Protein AF-A0A7J7GUF8-F1 (afdb_monomer)

Sequence (252 aa):
MYVPKNLEFFSLSLLCLFLLFLLLSLKLHSLFYKPNSKNLTLPPGSTGWPLIGETLEFLATGWRGHPEKFVFDRISNYSSYVFKTNLLGPQTVVFAGAAGNKFLFSNENRLVQAWWPSSVYKVFPSSTQTSSKQEADIADKILGLLIGGHGTASSTCASVVMFLAELPHVYQRVYEEQMEIAKSEAPGELLDWDDIKKMKYSWNVACEVMRLAPPLQGAFREAVTDFMYNDFSIPRGCKDIIGDFFGVWKDN

Foldseek 3Di:
DDDPPVVVVVVVVVVVVVVVVVVVVVVVCVVPPDPPDDPFAAFAEFAQDPQAWCQVVCVVCVVVVRNCVVVVVCCVPGHVAWHWTHHRGAIAIAGEADVSVCVAVVQDVNFKHFDDDVVVCVVPDQPPPDDDPVVSVVVSVVSVCCVVPPQQVVVLVVLLVVVCVVCVVLVVVQVVQVVVLVVVDDPPDDDDPVSVVSSPSVVVSSVVSCLQPPSDQWGKMFGCAWDDDPSHIDHGGHIYIDPGSNRHSPVD

Structure (mmCIF, N/CA/C/O backbone):
data_AF-A0A7J7GUF8-F1
#
_entry.id   AF-A0A7J7GUF8-F1
#
loop_
_atom_site.group_PDB
_atom_site.id
_atom_site.type_symbol
_atom_site.label_atom_id
_atom_site.label_alt_id
_atom_site.label_comp_id
_atom_site.label_asym_id
_atom_site.label_entity_id
_atom_site.label_seq_id
_atom_site.pdbx_PDB_ins_code
_atom_site.Cartn_x
_atom_site.Cartn_y
_atom_site.Cartn_z
_atom_site.occupancy
_atom_site.B_iso_or_equiv
_atom_site.auth_seq_id
_atom_site.auth_comp_id
_atom_site.auth_asym_id
_atom_site.auth_atom_id
_atom_site.pdbx_PDB_model_num
ATOM 1 N N . MET A 1 1 ? 56.978 21.971 -1.707 1.00 50.66 1 MET A N 1
ATOM 2 C CA . MET A 1 1 ? 56.908 21.228 -2.983 1.00 50.66 1 MET A CA 1
ATOM 3 C C . MET A 1 1 ? 56.117 22.104 -3.948 1.00 50.66 1 MET A C 1
ATOM 5 O O . MET A 1 1 ? 54.915 22.230 -3.781 1.00 50.66 1 MET A O 1
ATOM 9 N N . TYR A 1 2 ? 56.802 22.863 -4.808 1.00 54.16 2 TYR A N 1
ATOM 10 C CA . TYR A 1 2 ? 56.184 23.874 -5.677 1.00 54.16 2 TYR A CA 1
ATOM 11 C C . TYR A 1 2 ? 55.863 23.204 -7.013 1.00 54.16 2 TYR A C 1
ATOM 13 O O . TYR A 1 2 ? 56.782 22.857 -7.755 1.00 54.16 2 TYR A O 1
ATOM 21 N N . VAL A 1 3 ? 54.585 22.944 -7.286 1.00 61.81 3 VAL A N 1
ATOM 22 C CA . VAL A 1 3 ? 54.169 22.437 -8.597 1.00 61.81 3 VAL A CA 1
ATOM 23 C C . VAL A 1 3 ? 54.204 23.627 -9.561 1.00 61.81 3 VAL A C 1
ATOM 25 O O . VAL A 1 3 ? 53.572 24.648 -9.286 1.00 61.81 3 VAL A O 1
ATOM 28 N N . PRO A 1 4 ? 54.989 23.579 -10.649 1.00 70.38 4 PRO A N 1
ATOM 29 C CA . PRO A 1 4 ? 55.062 24.692 -11.585 1.00 70.38 4 PRO A CA 1
ATOM 30 C C . PRO A 1 4 ? 53.683 24.915 -12.216 1.00 70.38 4 PRO A C 1
ATOM 32 O O . PRO A 1 4 ? 53.086 23.970 -12.724 1.00 70.38 4 PRO A O 1
ATOM 35 N N . LYS A 1 5 ? 53.196 26.164 -12.227 1.00 70.38 5 LYS A N 1
ATOM 36 C CA . LYS A 1 5 ? 51.858 26.539 -12.739 1.00 70.38 5 LYS A CA 1
ATOM 37 C C . LYS A 1 5 ? 51.559 25.973 -14.135 1.00 70.38 5 LYS A C 1
ATOM 39 O O . LYS A 1 5 ? 50.430 25.604 -14.428 1.00 70.38 5 LYS A O 1
ATOM 44 N N . ASN A 1 6 ? 52.582 25.832 -14.978 1.00 70.75 6 ASN A N 1
ATOM 45 C CA . ASN A 1 6 ? 52.461 25.252 -16.319 1.00 70.75 6 ASN A CA 1
ATOM 46 C C . ASN A 1 6 ? 52.014 23.777 -16.314 1.00 70.75 6 ASN A C 1
ATOM 48 O O . ASN A 1 6 ? 51.350 23.342 -17.250 1.00 70.75 6 ASN A O 1
ATOM 52 N N . LEU A 1 7 ? 52.347 23.016 -15.267 1.00 74.38 7 LEU A N 1
ATOM 53 C CA . LEU A 1 7 ? 51.957 21.612 -15.129 1.00 74.38 7 LEU A CA 1
ATOM 54 C C . LEU A 1 7 ? 50.485 21.466 -14.714 1.00 74.38 7 LEU A C 1
ATOM 56 O O . LEU A 1 7 ? 49.826 20.532 -15.161 1.00 74.38 7 LEU A O 1
ATOM 60 N N . GLU A 1 8 ? 49.953 22.409 -13.930 1.00 78.19 8 GLU A N 1
ATOM 61 C CA . GLU A 1 8 ? 48.524 22.459 -13.582 1.00 78.19 8 GLU A CA 1
ATOM 62 C C . GLU A 1 8 ? 47.655 22.834 -14.788 1.00 78.19 8 GLU A C 1
ATOM 64 O O . GLU A 1 8 ? 46.614 22.226 -15.023 1.00 78.19 8 GLU A O 1
ATOM 69 N N . PHE A 1 9 ? 48.103 23.785 -15.615 1.00 80.06 9 PHE A N 1
ATOM 70 C CA . PHE A 1 9 ? 47.416 24.097 -16.874 1.00 80.06 9 PHE A CA 1
ATOM 71 C C . PHE A 1 9 ? 47.431 22.913 -17.848 1.00 80.06 9 PHE A C 1
ATOM 73 O O . PHE A 1 9 ? 46.442 22.664 -18.540 1.00 80.06 9 PHE A O 1
ATOM 80 N N . PHE A 1 10 ? 48.533 22.160 -17.884 1.00 82.19 10 PHE A N 1
ATOM 81 C CA . PHE A 1 10 ? 48.652 20.970 -18.719 1.00 82.19 10 PHE A CA 1
ATOM 82 C C . PHE A 1 10 ? 47.734 19.834 -18.244 1.00 82.19 10 PHE A C 1
ATOM 84 O O . PHE A 1 10 ? 47.060 19.212 -19.063 1.00 82.19 10 PHE A O 1
ATOM 91 N N . SER A 1 11 ? 47.647 19.591 -16.932 1.00 82.31 11 SER A N 1
ATOM 92 C CA . SER A 1 11 ? 46.756 18.564 -16.382 1.00 82.31 11 SER A CA 1
ATOM 93 C C . SER A 1 11 ? 45.275 18.921 -16.550 1.00 82.31 11 SER A C 1
ATOM 95 O O . SER A 1 11 ? 44.483 18.044 -16.901 1.00 82.31 11 SER A O 1
ATOM 97 N N . LEU A 1 12 ? 44.898 20.199 -16.397 1.00 87.12 12 LEU A N 1
ATOM 98 C CA . LEU A 1 12 ? 43.533 20.661 -16.675 1.00 87.12 12 LEU A CA 1
ATOM 99 C C . LEU A 1 12 ? 43.149 20.477 -18.147 1.00 87.12 12 LEU A C 1
ATOM 101 O O . LEU A 1 12 ? 42.035 20.041 -18.437 1.00 87.12 12 LEU A O 1
ATOM 105 N N . SER A 1 13 ? 44.050 20.794 -19.085 1.00 88.31 13 SER A N 1
ATOM 106 C CA . SER A 1 13 ? 43.743 20.653 -20.515 1.00 88.31 13 SER A CA 1
ATOM 107 C C . SER A 1 13 ? 43.559 19.183 -20.907 1.00 88.31 13 SER A C 1
ATOM 109 O O . SER A 1 13 ? 42.621 18.855 -21.638 1.00 88.31 13 SER A O 1
ATOM 111 N N . LEU A 1 14 ? 44.379 18.287 -20.345 1.00 91.25 14 LEU A N 1
ATOM 112 C CA . LEU A 1 14 ? 44.271 16.846 -20.561 1.00 91.25 14 LEU A CA 1
ATOM 113 C C . LEU A 1 14 ? 42.942 16.293 -20.019 1.00 91.25 14 LEU A C 1
ATOM 115 O O . LEU A 1 14 ? 42.283 15.502 -20.694 1.00 91.25 14 LEU A O 1
ATOM 119 N N . LEU A 1 15 ? 42.518 16.754 -18.835 1.00 92.25 15 LEU A N 1
ATOM 120 C CA . LEU A 1 15 ? 41.226 16.400 -18.241 1.00 92.25 15 LEU A CA 1
ATOM 121 C C . LEU A 1 15 ? 40.057 16.861 -19.128 1.00 92.25 15 LEU A C 1
ATOM 123 O O . LEU A 1 15 ? 39.146 16.080 -19.400 1.00 92.25 15 LEU A O 1
ATOM 127 N N . CYS A 1 16 ? 40.094 18.100 -19.627 1.00 92.75 16 CYS A N 1
ATOM 128 C CA . CYS A 1 16 ? 39.062 18.633 -20.520 1.00 92.75 16 CYS A CA 1
ATOM 129 C C . CYS A 1 16 ? 38.960 17.837 -21.830 1.00 92.75 16 CYS A C 1
ATOM 131 O O . CYS A 1 16 ? 37.854 17.522 -22.270 1.00 92.75 16 CYS A O 1
ATOM 133 N N . LEU A 1 17 ? 40.094 17.471 -22.435 1.00 93.25 17 LEU A N 1
ATOM 134 C CA . LEU A 1 17 ? 40.123 16.648 -23.649 1.00 93.25 17 LEU A CA 1
ATOM 135 C C . LEU A 1 17 ? 39.570 15.240 -23.402 1.00 93.25 17 LEU A C 1
ATOM 137 O O . LEU A 1 17 ? 38.818 14.724 -24.228 1.00 93.25 17 LEU A O 1
ATOM 141 N N . PHE A 1 18 ? 39.880 14.641 -22.251 1.00 93.62 18 PHE A N 1
ATOM 142 C CA . PHE A 1 18 ? 39.344 13.338 -21.862 1.00 93.62 18 PHE A CA 1
ATOM 143 C C . PHE A 1 18 ? 37.820 13.374 -21.660 1.00 93.62 18 PHE A C 1
ATOM 145 O O . PHE A 1 18 ? 37.108 12.504 -22.165 1.00 93.62 18 PHE A O 1
ATOM 152 N N . LEU A 1 19 ? 37.300 14.412 -20.995 1.00 93.75 19 LEU A N 1
ATOM 153 C CA . LEU A 1 19 ? 35.857 14.608 -20.821 1.00 93.75 19 LEU A CA 1
ATOM 154 C C . LEU A 1 19 ? 35.147 14.832 -22.165 1.00 93.75 19 LEU A C 1
ATOM 156 O O . LEU A 1 19 ? 34.097 14.240 -22.407 1.00 93.75 19 LEU A O 1
ATOM 160 N N . LEU A 1 20 ? 35.732 15.621 -23.071 1.00 93.81 20 LEU A N 1
ATOM 161 C CA . LEU A 1 20 ? 35.197 15.820 -24.423 1.00 93.81 20 LEU A CA 1
ATOM 162 C C . LEU A 1 20 ? 35.171 14.516 -25.229 1.00 93.81 20 LEU A C 1
ATOM 164 O O . LEU A 1 20 ? 34.177 14.227 -25.894 1.00 93.81 20 LEU A O 1
ATOM 168 N N . PHE A 1 21 ? 36.229 13.709 -25.139 1.00 92.44 21 PHE A N 1
ATOM 169 C CA . PHE A 1 21 ? 36.289 12.401 -25.786 1.00 92.44 21 PHE A CA 1
ATOM 170 C C . PHE A 1 21 ? 35.220 11.441 -25.245 1.00 92.44 21 PHE A C 1
ATOM 172 O O . PHE A 1 21 ? 34.558 10.768 -26.034 1.00 92.44 21 PHE A O 1
ATOM 179 N N . LEU A 1 22 ? 34.990 11.415 -23.927 1.00 90.88 22 LEU A N 1
ATOM 180 C CA . LEU A 1 22 ? 33.908 10.635 -23.314 1.00 90.88 22 LEU A CA 1
ATOM 181 C C . LEU A 1 22 ? 32.521 11.096 -23.783 1.00 90.88 22 LEU A C 1
ATOM 183 O O . LEU A 1 22 ? 31.672 10.271 -24.108 1.00 90.88 22 LEU A O 1
ATOM 187 N N . LEU A 1 23 ? 32.281 12.405 -23.875 1.00 88.81 23 LEU A N 1
ATOM 188 C CA . LEU A 1 23 ? 31.004 12.938 -24.363 1.00 88.81 23 LEU A CA 1
ATOM 189 C C . LEU A 1 23 ? 30.768 12.604 -25.845 1.00 88.81 23 LEU A C 1
ATOM 191 O O . LEU A 1 23 ? 29.649 12.264 -26.238 1.00 88.81 23 LEU A O 1
ATOM 195 N N . LEU A 1 24 ? 31.819 12.670 -26.666 1.00 88.94 24 LEU A N 1
ATOM 196 C CA . LEU A 1 24 ? 31.768 12.298 -28.080 1.00 88.94 24 LEU A CA 1
ATOM 197 C C . LEU A 1 24 ? 31.547 10.796 -28.258 1.00 88.94 24 LEU A C 1
ATOM 199 O O . LEU A 1 24 ? 30.700 10.410 -29.060 1.00 88.94 24 LEU A O 1
ATOM 203 N N . SER A 1 25 ? 32.245 9.951 -27.499 1.00 84.25 25 SER A N 1
ATOM 204 C CA . SER A 1 25 ? 32.080 8.498 -27.582 1.00 84.25 25 SER A CA 1
ATOM 205 C C . SER A 1 25 ? 30.681 8.057 -27.147 1.00 84.25 25 SER A C 1
ATOM 207 O O . SER A 1 25 ? 30.088 7.215 -27.817 1.00 84.25 25 SER A O 1
ATOM 209 N N . LEU A 1 26 ? 30.095 8.691 -26.124 1.00 80.25 26 LEU A N 1
ATOM 210 C CA . LEU A 1 26 ? 28.701 8.472 -25.721 1.00 80.25 26 LEU A CA 1
ATOM 211 C C . LEU A 1 26 ? 27.706 8.890 -26.816 1.00 80.25 26 LEU A C 1
ATOM 213 O O . LEU A 1 26 ? 26.755 8.155 -27.088 1.00 80.25 26 LEU A O 1
ATOM 217 N N . LYS A 1 27 ? 27.933 10.025 -27.497 1.00 80.50 27 LYS A N 1
ATOM 218 C CA . LYS A 1 27 ? 27.102 10.444 -28.642 1.00 80.50 27 LYS A CA 1
ATOM 219 C C . LYS A 1 27 ? 27.243 9.514 -29.841 1.00 80.50 27 LYS A C 1
ATOM 221 O O . LYS A 1 27 ? 26.233 9.173 -30.448 1.00 80.50 27 LYS A O 1
ATOM 226 N N . LEU A 1 28 ? 28.461 9.093 -30.184 1.00 77.81 28 LEU A N 1
ATOM 227 C CA . LEU A 1 28 ? 28.683 8.120 -31.253 1.00 77.81 28 LEU A CA 1
ATOM 228 C C . LEU A 1 28 ? 28.005 6.792 -30.909 1.00 77.81 28 LEU A C 1
ATOM 230 O O . LEU A 1 28 ? 27.258 6.269 -31.726 1.00 77.81 28 LEU A O 1
ATOM 234 N N . HIS A 1 29 ? 28.186 6.282 -29.692 1.00 74.75 29 HIS A N 1
ATOM 235 C CA . HIS A 1 29 ? 27.530 5.052 -29.259 1.00 74.75 29 HIS A CA 1
ATOM 236 C C . HIS A 1 29 ? 26.003 5.171 -29.349 1.00 74.75 29 HIS A C 1
ATOM 238 O O . HIS A 1 29 ? 25.364 4.286 -29.897 1.00 74.75 29 HIS A O 1
ATOM 244 N N . SER A 1 30 ? 25.426 6.300 -28.928 1.00 68.31 30 SER A N 1
ATOM 245 C CA . SER A 1 30 ? 23.991 6.586 -29.066 1.00 68.31 30 SER A CA 1
ATOM 246 C C . SER A 1 30 ? 23.513 6.656 -30.528 1.00 68.31 30 SER A C 1
ATOM 248 O O . SER A 1 30 ? 22.426 6.175 -30.832 1.00 68.31 30 SER A O 1
ATOM 250 N N . LEU A 1 31 ? 24.321 7.205 -31.444 1.00 69.81 31 LEU A N 1
ATOM 251 C CA . LEU A 1 31 ? 24.001 7.296 -32.877 1.00 69.81 31 LEU A CA 1
ATOM 252 C C . LEU A 1 31 ? 24.088 5.946 -33.602 1.00 69.81 31 LEU A C 1
ATOM 254 O O . LEU A 1 31 ? 23.300 5.685 -34.512 1.00 69.81 31 LEU A O 1
ATOM 258 N N . PHE A 1 32 ? 25.043 5.099 -33.216 1.00 67.44 32 PHE A N 1
ATOM 259 C CA . PHE A 1 32 ? 25.231 3.768 -33.799 1.00 67.44 32 PHE A CA 1
ATOM 260 C C . PHE A 1 32 ? 24.371 2.695 -33.119 1.00 67.44 32 PHE A C 1
ATOM 262 O O . PHE A 1 32 ? 24.104 1.652 -33.717 1.00 67.44 32 PHE A O 1
ATOM 269 N N . TYR A 1 33 ? 23.873 2.957 -31.910 1.00 56.47 33 TYR A N 1
ATOM 270 C CA . TYR A 1 33 ? 22.907 2.107 -31.227 1.00 56.47 33 TYR A CA 1
ATOM 271 C C . TYR A 1 33 ? 21.490 2.407 -31.728 1.00 56.47 33 TYR A C 1
ATOM 273 O O . TYR A 1 33 ? 20.716 3.138 -31.114 1.00 56.47 33 TYR A O 1
ATOM 281 N N . LYS A 1 34 ? 21.135 1.820 -32.873 1.00 44.78 34 LYS A N 1
ATOM 282 C CA . LYS A 1 34 ? 19.737 1.674 -33.295 1.00 44.78 34 LYS A CA 1
ATOM 283 C C . LYS A 1 34 ? 19.206 0.350 -32.741 1.00 44.78 34 LYS A C 1
ATOM 285 O O . LYS A 1 34 ? 19.565 -0.697 -33.284 1.00 44.78 34 LYS A O 1
ATOM 290 N N . PRO A 1 35 ? 18.369 0.345 -31.688 1.00 51.34 35 PRO A N 1
ATOM 291 C CA . PRO A 1 35 ? 17.722 -0.885 -31.267 1.00 51.34 35 PRO A CA 1
ATOM 292 C C . PRO A 1 35 ? 16.792 -1.352 -32.389 1.00 51.34 35 PRO A C 1
ATOM 294 O O . PRO A 1 35 ? 15.934 -0.607 -32.865 1.00 51.34 35 PRO A O 1
ATOM 297 N N . ASN A 1 36 ? 16.979 -2.593 -32.830 1.00 45.06 36 ASN A N 1
ATOM 298 C CA . ASN A 1 36 ? 16.051 -3.258 -33.731 1.00 45.06 36 ASN A CA 1
ATOM 299 C C . ASN A 1 36 ? 14.805 -3.639 -32.920 1.00 45.06 36 ASN A C 1
ATOM 301 O O . ASN A 1 36 ? 14.732 -4.719 -32.341 1.00 45.06 36 ASN A O 1
ATOM 305 N N . SER A 1 37 ? 13.868 -2.704 -32.796 1.00 50.69 37 SER A N 1
ATOM 306 C CA . SER A 1 37 ? 12.647 -2.887 -32.024 1.00 50.69 37 SER A CA 1
ATOM 307 C C . SER A 1 37 ? 11.483 -3.046 -32.990 1.00 50.69 37 SER A C 1
ATOM 309 O O . SER A 1 37 ? 11.187 -2.142 -33.768 1.00 50.69 37 SER A O 1
ATOM 311 N N . LYS A 1 38 ? 10.763 -4.171 -32.897 1.00 54.59 38 LYS A N 1
ATOM 312 C CA . LYS A 1 38 ? 9.341 -4.197 -33.278 1.00 54.59 38 LYS A CA 1
ATOM 313 C C . LYS A 1 38 ? 8.669 -2.988 -32.601 1.00 54.59 38 LYS A C 1
ATOM 315 O O . LYS A 1 38 ? 9.108 -2.621 -31.513 1.00 54.59 38 LYS A O 1
ATOM 320 N N . ASN A 1 39 ? 7.669 -2.355 -33.222 1.00 56.94 39 ASN A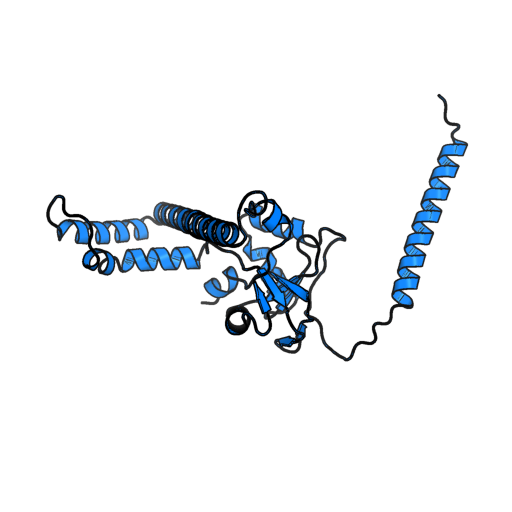 N 1
ATOM 321 C CA . ASN A 1 39 ? 6.924 -1.221 -32.644 1.00 56.94 39 ASN A CA 1
ATOM 322 C C . ASN A 1 39 ? 6.180 -1.651 -31.363 1.00 56.94 39 ASN A C 1
ATOM 324 O O . ASN A 1 39 ? 4.975 -1.871 -31.372 1.00 56.94 39 ASN A O 1
ATOM 328 N N . LEU A 1 40 ? 6.921 -1.844 -30.278 1.00 63.28 40 LEU A N 1
ATOM 329 C CA . LEU A 1 40 ? 6.449 -2.157 -28.946 1.00 63.28 40 LEU A CA 1
ATOM 330 C C . LEU A 1 40 ? 6.649 -0.891 -28.129 1.00 63.28 40 LEU A C 1
ATOM 332 O O . LEU A 1 40 ? 7.776 -0.450 -27.899 1.00 63.28 40 LEU A O 1
ATOM 336 N N . THR A 1 41 ? 5.541 -0.279 -27.737 1.00 85.00 41 THR A N 1
ATOM 337 C CA . THR A 1 41 ? 5.557 0.931 -26.924 1.00 85.00 41 THR A CA 1
ATOM 338 C C . THR A 1 41 ? 5.935 0.533 -25.501 1.00 85.00 41 THR A C 1
ATOM 340 O O . THR A 1 41 ? 5.222 -0.228 -24.855 1.00 85.00 41 THR A O 1
ATOM 343 N N . LEU A 1 42 ? 7.081 0.995 -25.005 1.00 87.62 42 LEU A N 1
ATOM 344 C CA . LEU A 1 42 ? 7.454 0.817 -23.597 1.00 87.62 42 LEU A CA 1
ATOM 345 C C . LEU A 1 42 ? 6.641 1.776 -22.712 1.00 87.62 42 LEU A C 1
ATOM 347 O O . LEU A 1 42 ? 6.243 2.837 -23.203 1.00 87.62 42 LEU A O 1
ATOM 351 N N . PRO A 1 43 ? 6.443 1.466 -21.416 1.00 90.31 43 PRO A N 1
ATOM 352 C CA . PRO A 1 43 ? 5.783 2.382 -20.496 1.00 90.31 43 PRO A CA 1
ATOM 353 C C . PRO A 1 43 ? 6.415 3.787 -20.517 1.00 90.31 43 PRO A C 1
ATOM 355 O O . PRO A 1 43 ? 7.650 3.911 -20.543 1.00 90.31 43 PRO A O 1
ATOM 358 N N . PRO A 1 44 ? 5.598 4.854 -20.502 1.00 92.00 44 PRO A N 1
ATOM 359 C CA . PRO A 1 44 ? 6.082 6.228 -20.440 1.00 92.00 44 PRO A CA 1
ATOM 360 C C . PRO A 1 44 ? 6.688 6.512 -19.060 1.00 92.00 44 PRO A C 1
ATOM 362 O O . PRO A 1 44 ? 6.355 5.845 -18.087 1.00 92.00 44 PRO A O 1
ATOM 365 N N . GLY A 1 45 ? 7.598 7.479 -18.951 1.00 90.31 45 GLY A N 1
ATOM 366 C CA . GLY A 1 45 ? 8.205 7.843 -17.666 1.00 90.31 45 GLY A CA 1
ATOM 367 C C . GLY A 1 45 ? 9.655 8.304 -17.769 1.00 90.31 45 GLY A C 1
ATOM 368 O O . GLY A 1 45 ? 10.231 8.355 -18.860 1.00 90.31 45 GLY A O 1
ATOM 369 N N . SER A 1 46 ? 10.247 8.614 -16.617 1.00 87.81 46 SER A N 1
ATOM 370 C CA . SER A 1 46 ? 11.588 9.191 -16.476 1.00 87.81 46 SER A CA 1
ATOM 371 C C . SER A 1 46 ? 12.512 8.232 -15.737 1.00 87.81 46 SER A C 1
ATOM 373 O O . SER A 1 46 ? 12.137 7.655 -14.729 1.00 87.81 46 SER A O 1
ATOM 375 N N . THR A 1 47 ? 13.751 8.074 -16.198 1.00 84.00 47 THR A N 1
ATOM 376 C CA . THR A 1 47 ? 14.767 7.290 -15.472 1.00 84.00 47 THR A CA 1
ATOM 377 C C . THR A 1 47 ? 15.546 8.118 -14.452 1.00 84.00 47 THR A C 1
ATOM 379 O O . THR A 1 47 ? 16.419 7.569 -13.789 1.00 84.00 47 THR A O 1
ATOM 382 N N . GLY A 1 48 ? 15.263 9.420 -14.330 1.00 87.69 48 GLY A N 1
ATOM 383 C CA . GLY A 1 48 ? 15.959 10.325 -13.419 1.00 87.69 48 GLY A CA 1
ATOM 384 C C . GLY A 1 48 ? 17.466 10.431 -13.678 1.00 87.69 48 GLY A C 1
ATOM 385 O O . GLY A 1 48 ? 17.937 10.318 -14.813 1.00 87.69 48 GLY A O 1
ATOM 386 N N . TRP A 1 49 ? 18.226 10.675 -12.609 1.00 84.88 49 TRP A N 1
ATOM 387 C CA . TRP A 1 49 ? 19.682 10.821 -12.658 1.00 84.88 49 TRP A CA 1
ATOM 388 C C . TRP A 1 49 ? 20.383 9.469 -12.868 1.00 84.88 49 TRP A C 1
ATOM 390 O O . TRP A 1 49 ? 19.875 8.436 -12.426 1.00 84.88 49 TRP A O 1
ATOM 400 N N . PRO A 1 50 ? 21.588 9.435 -13.468 1.00 82.88 50 PRO A N 1
ATOM 401 C CA . PRO A 1 50 ? 22.383 8.211 -13.522 1.00 82.88 50 PRO A CA 1
ATOM 402 C C . PRO A 1 50 ? 22.582 7.601 -12.122 1.00 82.88 50 PRO A C 1
ATOM 404 O O . PRO A 1 50 ? 22.809 8.327 -11.155 1.00 82.88 50 PRO A O 1
ATOM 407 N N . LEU A 1 51 ? 22.522 6.267 -12.024 1.00 78.00 51 LEU A N 1
ATOM 408 C CA . LEU A 1 51 ? 22.698 5.447 -10.809 1.00 78.00 51 LEU A CA 1
ATOM 409 C C . LEU A 1 51 ? 21.591 5.551 -9.742 1.00 78.00 51 LEU A C 1
ATOM 411 O O . LEU A 1 51 ? 21.097 4.520 -9.292 1.00 78.00 51 LEU A O 1
ATOM 415 N N . ILE A 1 52 ? 21.209 6.760 -9.327 1.00 82.94 52 ILE A N 1
ATOM 416 C CA . ILE A 1 52 ? 20.224 6.980 -8.248 1.00 82.94 52 ILE A CA 1
ATOM 417 C C . ILE A 1 52 ? 18.800 7.229 -8.755 1.00 82.94 52 ILE A C 1
ATOM 419 O O . ILE A 1 52 ? 17.857 7.187 -7.965 1.00 82.94 52 ILE A O 1
ATOM 423 N N . GLY A 1 53 ? 18.628 7.488 -10.048 1.00 88.62 53 GLY A N 1
ATOM 424 C CA . GLY A 1 53 ? 17.331 7.697 -10.672 1.00 88.62 53 GLY A CA 1
ATOM 425 C C . GLY A 1 53 ? 16.528 8.824 -10.032 1.00 88.62 53 GLY A C 1
ATOM 426 O O . GLY A 1 53 ? 17.006 9.955 -9.920 1.00 88.62 53 GLY A O 1
ATOM 427 N N . GLU A 1 54 ? 15.305 8.504 -9.621 1.00 91.00 54 GLU A N 1
ATOM 428 C CA . GLU A 1 54 ? 14.364 9.415 -8.957 1.00 91.00 54 GLU A CA 1
ATOM 429 C C . GLU A 1 54 ? 14.270 9.145 -7.441 1.00 91.00 54 GLU A C 1
ATOM 431 O O . GLU A 1 54 ? 13.410 9.688 -6.750 1.00 91.00 54 GLU A O 1
ATOM 436 N N . THR A 1 55 ? 15.182 8.330 -6.893 1.00 88.50 55 THR A N 1
ATOM 437 C CA . THR A 1 55 ? 15.151 7.880 -5.488 1.00 88.50 55 THR A CA 1
ATOM 438 C C . THR A 1 55 ? 15.115 9.034 -4.489 1.00 88.50 55 THR A C 1
ATOM 440 O O . THR A 1 55 ? 14.379 8.974 -3.510 1.00 88.50 55 THR A O 1
ATOM 443 N N . LEU A 1 56 ? 15.906 10.090 -4.707 1.00 89.75 56 LEU A N 1
ATOM 444 C CA . LEU A 1 56 ? 15.948 11.226 -3.779 1.00 89.75 56 LEU A CA 1
ATOM 445 C C . LEU A 1 56 ? 14.614 11.974 -3.733 1.00 89.75 56 LEU A C 1
ATOM 447 O O . LEU A 1 56 ? 14.214 12.426 -2.666 1.00 89.75 56 LEU A O 1
ATOM 451 N N . GLU A 1 57 ? 13.921 12.080 -4.866 1.00 90.31 57 GLU A N 1
ATOM 452 C CA . GLU A 1 57 ? 12.591 12.684 -4.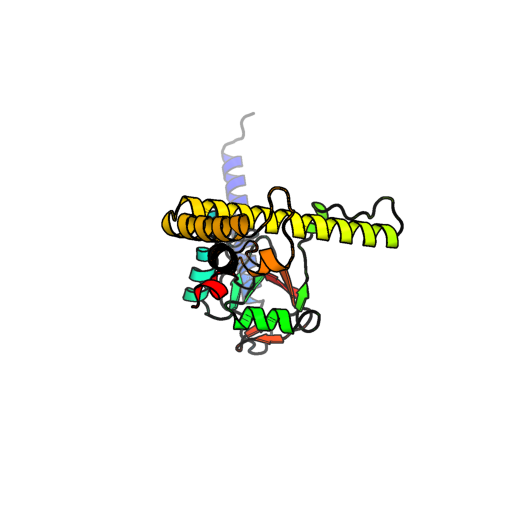924 1.00 90.31 57 GLU A CA 1
ATOM 453 C C . GLU A 1 57 ? 11.569 11.804 -4.202 1.00 90.31 57 GLU A C 1
ATOM 455 O O . GLU A 1 57 ? 10.836 12.309 -3.357 1.00 90.31 57 GLU A O 1
ATOM 460 N N . PHE A 1 58 ? 11.591 10.491 -4.459 1.00 87.56 58 PHE A N 1
ATOM 461 C CA . PHE A 1 58 ? 10.744 9.511 -3.774 1.00 87.56 58 PHE A CA 1
ATOM 462 C C . PHE A 1 58 ? 10.918 9.544 -2.246 1.00 87.56 58 PHE A C 1
ATOM 464 O O . PHE A 1 58 ? 9.945 9.556 -1.492 1.00 87.56 58 PHE A O 1
ATOM 471 N N . LEU A 1 59 ? 12.163 9.609 -1.763 1.00 86.56 59 LEU A N 1
ATOM 472 C CA . LEU A 1 59 ? 12.444 9.726 -0.330 1.00 86.56 59 LEU A CA 1
ATOM 473 C C . LEU A 1 59 ? 12.018 11.091 0.223 1.00 86.56 59 LEU A C 1
ATOM 475 O O . LEU A 1 59 ? 11.449 11.164 1.311 1.00 86.56 59 LEU A O 1
ATOM 479 N N . ALA A 1 60 ? 12.256 12.171 -0.525 1.00 89.88 60 ALA A N 1
ATOM 480 C CA . ALA A 1 60 ? 11.889 13.517 -0.105 1.00 89.88 60 ALA A CA 1
ATOM 481 C C . ALA A 1 60 ? 10.370 13.699 0.029 1.00 89.88 60 ALA A C 1
ATOM 483 O O . ALA A 1 60 ? 9.931 14.369 0.963 1.00 89.88 60 ALA A O 1
ATOM 484 N N . THR A 1 61 ? 9.558 13.115 -0.859 1.00 87.50 61 THR A N 1
ATOM 485 C CA . THR A 1 61 ? 8.091 13.148 -0.733 1.00 87.50 61 THR A CA 1
ATOM 486 C C . THR A 1 61 ? 7.626 12.391 0.508 1.00 87.50 61 THR A C 1
ATOM 488 O O . THR A 1 61 ? 6.795 12.908 1.254 1.00 87.50 61 THR A O 1
ATOM 491 N N . GLY A 1 62 ? 8.234 11.236 0.804 1.00 81.88 62 GLY A N 1
ATOM 492 C CA . GLY A 1 62 ? 7.976 10.486 2.035 1.00 81.88 62 GLY A CA 1
ATOM 493 C C . GLY A 1 62 ? 8.329 11.267 3.305 1.00 81.88 62 GLY A C 1
ATOM 494 O O . GLY A 1 62 ? 7.500 11.389 4.202 1.00 81.88 62 GLY A O 1
ATOM 495 N N . TRP A 1 63 ? 9.521 11.867 3.373 1.00 83.25 63 TRP A N 1
ATOM 496 C CA . TRP A 1 63 ? 9.953 12.664 4.533 1.00 83.25 63 TRP A CA 1
ATOM 497 C C . TRP A 1 63 ? 9.139 13.940 4.750 1.00 83.25 63 TRP A C 1
ATOM 499 O O . TRP A 1 63 ? 9.051 14.425 5.873 1.00 83.25 63 TRP A O 1
ATOM 509 N N . ARG A 1 64 ? 8.527 14.482 3.693 1.00 87.88 64 ARG A N 1
ATOM 510 C CA . ARG A 1 64 ? 7.602 15.622 3.780 1.00 87.88 64 ARG A CA 1
ATOM 511 C C . ARG A 1 64 ? 6.184 15.223 4.203 1.00 87.88 64 ARG A C 1
ATOM 513 O O . ARG A 1 64 ? 5.333 16.098 4.281 1.00 87.88 64 ARG A O 1
ATOM 520 N N . GLY A 1 65 ? 5.928 13.937 4.457 1.00 81.56 65 GLY A N 1
ATOM 521 C CA . GLY A 1 65 ? 4.609 13.433 4.843 1.00 81.56 65 GLY A CA 1
ATOM 522 C C . GLY A 1 65 ? 3.640 13.239 3.674 1.00 81.56 65 GLY A C 1
ATOM 523 O O . GLY A 1 65 ? 2.450 13.061 3.905 1.00 81.56 65 GLY A O 1
ATOM 524 N N . HIS A 1 66 ? 4.132 13.256 2.431 1.00 84.31 66 HIS A N 1
ATOM 525 C CA . HIS A 1 66 ? 3.326 13.061 1.221 1.00 84.31 66 HIS A CA 1
ATOM 526 C C . HIS A 1 66 ? 3.912 11.959 0.319 1.00 84.31 66 HIS A C 1
ATOM 528 O O . HIS A 1 66 ? 4.243 12.233 -0.840 1.00 84.31 66 HIS A O 1
ATOM 534 N N . PRO A 1 67 ? 4.124 10.727 0.828 1.00 79.62 67 PRO A N 1
ATOM 535 C CA . PRO A 1 67 ? 4.737 9.637 0.061 1.00 79.62 67 PRO A CA 1
ATOM 536 C C . PRO A 1 67 ? 4.003 9.330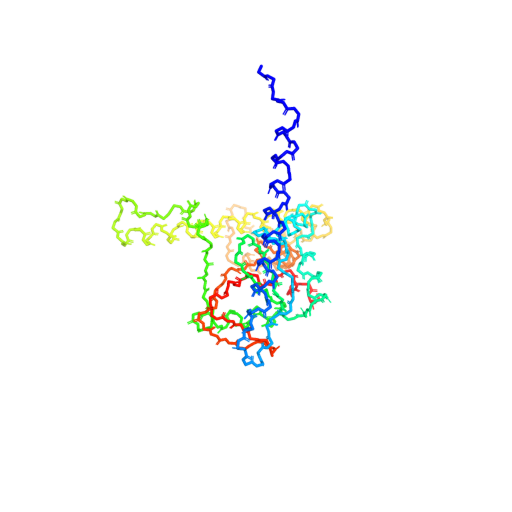 -1.254 1.00 79.62 67 PRO A C 1
ATOM 538 O O . PRO A 1 67 ? 4.644 9.002 -2.251 1.00 79.62 67 PRO A O 1
ATOM 541 N N . GLU A 1 68 ? 2.683 9.510 -1.292 1.00 82.06 68 GLU A N 1
ATOM 542 C CA . GLU A 1 68 ? 1.834 9.280 -2.460 1.00 82.06 68 GLU A CA 1
ATOM 543 C C . GLU A 1 68 ? 2.096 10.269 -3.603 1.00 82.06 68 GLU A C 1
ATOM 545 O O . GLU A 1 68 ? 1.887 9.944 -4.773 1.00 82.06 68 GLU A O 1
ATOM 550 N N . LYS A 1 69 ? 2.603 11.469 -3.285 1.00 87.88 69 LYS A N 1
ATOM 551 C CA . LYS A 1 69 ? 2.794 12.547 -4.263 1.00 87.88 69 LYS A CA 1
ATOM 552 C C . LYS A 1 69 ? 3.683 12.112 -5.426 1.00 87.88 69 LYS A C 1
ATOM 554 O O . LYS A 1 69 ? 3.391 12.433 -6.573 1.00 87.88 69 LYS A O 1
ATOM 559 N N . PHE A 1 70 ? 4.741 11.353 -5.136 1.00 88.88 70 PHE A N 1
ATOM 560 C CA . PHE A 1 70 ? 5.661 10.850 -6.156 1.00 88.88 70 PHE A CA 1
ATOM 561 C C . PHE A 1 70 ? 4.933 10.039 -7.233 1.00 88.88 70 PHE A C 1
ATOM 563 O O . PHE A 1 70 ? 5.209 10.202 -8.424 1.00 88.88 70 PHE A O 1
ATOM 570 N N . VAL A 1 71 ? 4.013 9.171 -6.808 1.00 86.69 71 VAL A N 1
ATOM 571 C CA . VAL A 1 71 ? 3.247 8.289 -7.690 1.00 86.69 71 VAL A CA 1
ATOM 572 C C . VAL A 1 71 ? 2.172 9.090 -8.421 1.00 86.69 71 VAL A C 1
ATOM 574 O O . VAL A 1 71 ? 2.085 9.003 -9.644 1.00 86.69 71 VAL A O 1
ATOM 577 N N . PHE A 1 72 ? 1.427 9.944 -7.716 1.00 87.94 72 PHE A N 1
ATOM 578 C CA . PHE A 1 72 ? 0.359 10.759 -8.305 1.00 87.94 72 PHE A CA 1
ATOM 579 C C . PHE A 1 72 ? 0.856 11.738 -9.366 1.00 87.94 72 PHE A C 1
ATOM 581 O O . PHE A 1 72 ? 0.252 11.837 -10.435 1.00 87.94 72 PHE A O 1
ATOM 588 N N . ASP A 1 73 ? 1.992 12.399 -9.133 1.00 90.69 73 ASP A N 1
ATOM 589 C CA . ASP A 1 73 ? 2.602 13.272 -10.135 1.00 90.69 73 ASP A CA 1
ATOM 590 C C . ASP A 1 73 ? 2.921 12.487 -11.422 1.00 90.69 73 ASP A C 1
ATOM 592 O O . ASP A 1 73 ? 2.750 12.993 -12.529 1.00 90.69 73 ASP A O 1
ATOM 596 N N . ARG A 1 74 ? 3.370 11.232 -11.309 1.00 91.06 74 ARG A N 1
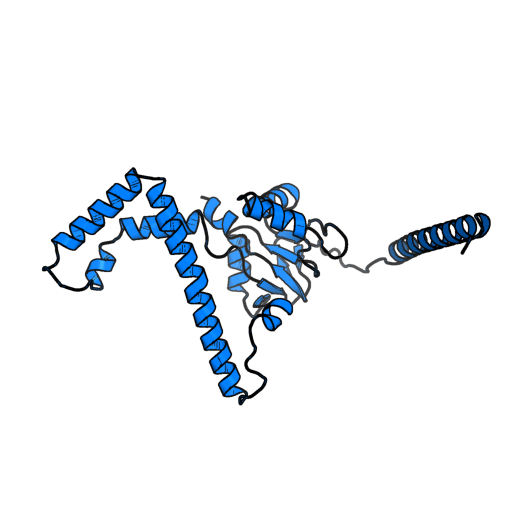ATOM 597 C CA . ARG A 1 74 ? 3.771 10.399 -12.456 1.00 91.06 74 ARG A CA 1
ATOM 598 C C . ARG A 1 74 ? 2.569 9.806 -13.181 1.00 91.06 74 ARG A C 1
ATOM 600 O O . ARG A 1 74 ? 2.556 9.799 -14.409 1.00 91.06 74 ARG A O 1
ATOM 607 N N . ILE A 1 75 ? 1.541 9.404 -12.440 1.00 88.50 75 ILE A N 1
ATOM 608 C CA . ILE A 1 75 ? 0.238 9.012 -12.988 1.00 88.50 75 ILE A CA 1
ATOM 609 C C . ILE A 1 75 ? -0.346 10.162 -13.818 1.00 88.50 75 ILE A C 1
ATOM 611 O O . ILE A 1 75 ? -0.744 9.954 -14.963 1.00 88.50 75 ILE A O 1
ATOM 615 N N . SER A 1 76 ? -0.330 11.386 -13.279 1.00 89.88 76 SER A N 1
ATOM 616 C CA . SER A 1 76 ? -0.869 12.565 -13.962 1.00 89.88 76 SER A CA 1
ATOM 617 C C . SER A 1 76 ? -0.040 13.004 -15.172 1.00 89.88 76 SER A C 1
ATOM 619 O O . SER A 1 76 ? -0.611 13.489 -16.145 1.00 89.88 76 SER A O 1
ATOM 621 N N . ASN A 1 77 ? 1.291 12.895 -15.112 1.00 90.56 77 ASN A N 1
ATOM 622 C CA . ASN A 1 77 ? 2.176 13.408 -16.165 1.00 90.56 77 ASN A CA 1
ATOM 623 C C . ASN A 1 77 ? 2.491 12.388 -17.269 1.00 90.56 77 ASN A C 1
ATOM 625 O O . ASN A 1 77 ? 2.853 12.793 -18.373 1.00 90.56 77 ASN A O 1
ATOM 629 N N . TYR A 1 78 ? 2.399 11.085 -16.985 1.00 90.56 78 TYR A N 1
ATOM 630 C CA . TYR A 1 78 ? 2.803 10.035 -17.925 1.00 90.56 78 TYR A CA 1
ATOM 631 C C . TYR A 1 78 ? 1.643 9.145 -18.364 1.00 90.56 78 TYR A C 1
ATOM 633 O O . TYR A 1 78 ? 1.395 9.021 -19.562 1.00 90.56 78 TYR A O 1
ATOM 641 N N . SER A 1 79 ? 0.971 8.474 -17.427 1.00 89.19 79 SER A N 1
ATOM 642 C CA . SER A 1 79 ? -0.104 7.524 -17.728 1.00 89.19 79 SER A CA 1
ATOM 643 C C . SER A 1 79 ? -0.834 7.113 -16.459 1.00 89.19 79 SER A C 1
ATOM 645 O O . SER A 1 79 ? -0.207 6.762 -15.459 1.00 89.19 79 SER A O 1
ATOM 647 N N . SER A 1 80 ? -2.163 7.052 -16.542 1.00 88.19 80 SER A N 1
ATOM 648 C CA . SER A 1 80 ? -3.028 6.615 -15.446 1.00 88.19 80 SER A CA 1
ATOM 649 C C . SER A 1 80 ? -2.907 5.126 -15.105 1.00 88.19 80 SER A C 1
ATOM 651 O O . SER A 1 80 ? -3.470 4.685 -14.110 1.00 88.19 80 SER A O 1
ATOM 653 N N . TYR A 1 81 ? -2.217 4.338 -15.936 1.00 88.44 81 TYR A N 1
ATOM 654 C CA . TYR A 1 81 ? -2.165 2.881 -15.807 1.00 88.44 81 TYR A CA 1
ATOM 655 C C . TYR A 1 81 ? -0.790 2.346 -15.438 1.00 88.44 81 TYR A C 1
ATOM 657 O O . TYR A 1 81 ? -0.686 1.385 -14.678 1.00 88.44 81 TYR A O 1
ATOM 665 N N . VAL A 1 82 ? 0.258 2.898 -16.049 1.00 90.00 82 VAL A N 1
ATOM 666 C CA . VAL A 1 82 ? 1.610 2.361 -15.929 1.00 90.00 82 VAL A CA 1
ATOM 667 C C . VAL A 1 82 ? 2.641 3.422 -16.270 1.00 90.00 82 VAL A C 1
ATOM 669 O O . VAL A 1 82 ? 2.507 4.111 -17.280 1.00 90.00 82 VAL A O 1
ATOM 672 N N . PHE A 1 83 ? 3.698 3.524 -15.474 1.00 91.00 83 PHE A N 1
ATOM 673 C CA . PHE A 1 83 ? 4.841 4.369 -15.803 1.00 91.00 83 PHE A CA 1
ATOM 674 C C . PHE A 1 83 ? 6.161 3.696 -15.432 1.00 91.00 83 PHE A C 1
ATOM 676 O O . PHE A 1 83 ? 6.209 2.819 -14.572 1.00 91.00 83 PHE A O 1
ATOM 683 N N . LYS A 1 84 ? 7.250 4.110 -16.082 1.00 90.88 84 LYS A N 1
ATOM 684 C CA . LYS A 1 84 ? 8.611 3.689 -15.737 1.00 90.88 84 LYS A CA 1
ATOM 685 C C . LYS A 1 84 ? 9.317 4.720 -14.856 1.00 90.88 84 LYS A C 1
ATOM 687 O O . LYS A 1 84 ? 9.164 5.925 -15.054 1.00 90.88 84 LYS A O 1
ATOM 692 N N . THR A 1 85 ? 10.133 4.235 -13.931 1.00 90.25 85 THR A N 1
ATOM 693 C CA . THR A 1 85 ? 11.023 5.027 -13.074 1.00 90.25 85 THR A CA 1
ATOM 694 C C . THR A 1 85 ? 12.337 4.277 -12.812 1.00 90.25 85 THR A C 1
ATOM 696 O O . THR A 1 85 ? 12.554 3.182 -13.331 1.00 90.25 85 THR A O 1
ATOM 699 N N . ASN A 1 86 ? 13.245 4.855 -12.031 1.00 88.00 86 ASN A N 1
ATOM 700 C CA . ASN A 1 86 ? 14.405 4.166 -11.477 1.00 88.00 86 ASN A CA 1
ATOM 701 C C . ASN A 1 86 ? 14.540 4.533 -9.993 1.00 88.00 86 ASN A C 1
ATOM 703 O O . ASN A 1 86 ? 14.837 5.681 -9.659 1.00 88.00 86 ASN A O 1
ATOM 707 N N . LEU A 1 87 ? 14.320 3.551 -9.116 1.00 81.62 87 LEU A N 1
ATOM 708 C CA . LEU A 1 87 ? 14.468 3.675 -7.667 1.00 81.62 87 LEU A CA 1
ATOM 709 C C . LEU A 1 87 ? 15.564 2.699 -7.209 1.00 81.62 87 LEU A C 1
ATOM 711 O O . LEU A 1 87 ? 15.309 1.511 -7.027 1.00 81.62 87 LEU A O 1
ATOM 715 N N . LEU A 1 88 ? 16.789 3.206 -7.034 1.00 70.38 88 LEU A N 1
ATOM 716 C CA . LEU A 1 88 ? 17.985 2.463 -6.604 1.00 70.38 88 LEU A CA 1
ATOM 717 C C . LEU A 1 88 ? 18.447 1.331 -7.543 1.00 70.38 88 LEU A C 1
ATOM 719 O O . LEU A 1 88 ? 18.767 0.225 -7.100 1.00 70.38 88 LEU A O 1
ATOM 723 N N . GLY A 1 89 ? 18.579 1.625 -8.837 1.00 74.12 89 GLY A N 1
ATOM 724 C CA . GLY A 1 89 ? 19.419 0.850 -9.751 1.00 74.12 89 GLY A CA 1
ATOM 725 C C . GLY A 1 89 ? 18.698 0.418 -11.025 1.00 74.12 89 GLY A C 1
ATOM 726 O O . GLY A 1 89 ? 18.884 1.062 -12.059 1.00 74.12 89 GLY A O 1
ATOM 727 N N . PRO A 1 90 ? 17.951 -0.700 -11.008 1.00 73.94 90 PRO A N 1
ATOM 728 C CA . PRO A 1 90 ? 17.268 -1.203 -12.192 1.00 73.94 90 PRO A CA 1
ATOM 729 C C . PRO A 1 90 ? 16.066 -0.329 -12.567 1.00 73.94 90 PRO A C 1
ATOM 731 O O . PRO A 1 90 ? 15.430 0.278 -11.709 1.00 73.94 90 PRO A O 1
ATOM 734 N N . GLN A 1 91 ? 15.743 -0.295 -13.862 1.00 78.81 91 GLN A N 1
ATOM 735 C CA . GLN A 1 91 ? 14.517 0.342 -14.334 1.00 78.81 91 GLN A CA 1
ATOM 736 C C . GLN A 1 91 ? 13.307 -0.382 -13.740 1.00 78.81 91 GLN A C 1
ATOM 738 O O . GLN A 1 91 ? 13.194 -1.606 -13.846 1.00 78.81 91 GLN A O 1
ATOM 743 N N . THR A 1 92 ? 12.414 0.410 -13.166 1.00 85.50 92 THR A N 1
ATOM 744 C CA . THR A 1 92 ? 11.216 -0.032 -12.477 1.00 85.50 92 THR A CA 1
ATOM 745 C C . THR A 1 92 ? 9.979 0.318 -13.279 1.00 85.50 92 THR A C 1
ATOM 747 O O . THR A 1 92 ? 9.881 1.439 -13.775 1.00 85.50 92 THR A O 1
ATOM 750 N N . VAL A 1 93 ? 9.020 -0.600 -13.370 1.00 89.94 93 VAL A N 1
ATOM 751 C CA . VAL A 1 93 ? 7.675 -0.295 -13.868 1.00 89.94 93 VAL A CA 1
ATOM 752 C C . VAL A 1 93 ? 6.697 -0.273 -12.694 1.00 89.94 93 VAL A C 1
ATOM 754 O O . VAL A 1 93 ? 6.694 -1.175 -11.858 1.00 89.94 93 VAL A O 1
ATOM 757 N N . VAL A 1 94 ? 5.895 0.786 -12.619 1.00 88.69 94 VAL A N 1
ATOM 758 C CA . VAL A 1 94 ? 4.869 0.994 -11.592 1.00 88.69 94 VAL A CA 1
ATOM 759 C C . VAL A 1 94 ? 3.507 0.806 -12.237 1.00 88.69 94 VAL A C 1
ATOM 761 O O . VAL A 1 94 ? 3.217 1.448 -13.248 1.00 88.69 94 VAL A O 1
ATOM 764 N N . PHE A 1 95 ? 2.675 -0.053 -11.649 1.00 89.19 95 PHE A N 1
ATOM 765 C CA 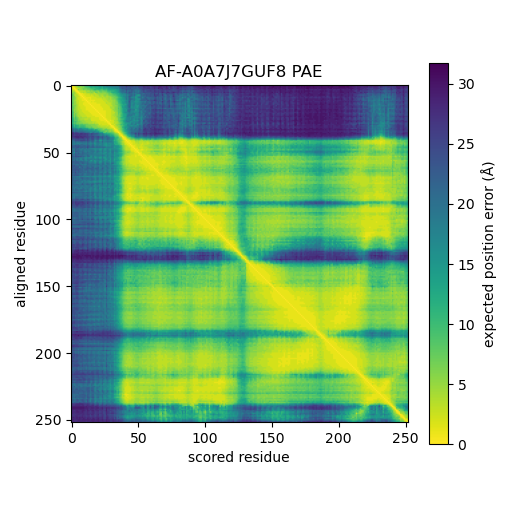. PHE A 1 95 ? 1.298 -0.279 -12.083 1.00 89.19 95 PHE A CA 1
ATOM 766 C C . PHE A 1 95 ? 0.366 0.528 -11.182 1.00 89.19 95 PHE A C 1
ATOM 768 O O . PHE A 1 95 ? 0.373 0.379 -9.961 1.00 89.19 95 PHE A O 1
ATOM 775 N N . ALA A 1 96 ? -0.430 1.396 -11.792 1.00 85.62 96 ALA A N 1
ATOM 776 C CA . ALA A 1 96 ? -1.295 2.320 -11.080 1.00 85.62 96 ALA A CA 1
ATOM 777 C C . ALA A 1 96 ? -2.738 1.804 -10.987 1.00 85.62 96 ALA A C 1
ATOM 779 O O . ALA A 1 96 ? -3.255 1.147 -11.900 1.00 85.62 96 ALA A O 1
ATOM 780 N N . GLY A 1 97 ? -3.388 2.150 -9.876 1.00 83.69 97 GLY A N 1
ATOM 781 C CA . GLY A 1 97 ? -4.811 1.925 -9.650 1.00 83.69 97 GLY A CA 1
ATOM 782 C C . GLY A 1 97 ? -5.219 0.464 -9.446 1.00 83.69 97 GLY A C 1
ATOM 783 O O . GLY A 1 97 ? -4.432 -0.487 -9.518 1.00 83.69 97 GLY A O 1
ATOM 784 N N . ALA A 1 98 ? -6.514 0.274 -9.191 1.00 84.62 98 ALA A N 1
ATOM 785 C CA . ALA A 1 98 ? -7.049 -1.018 -8.757 1.00 84.62 98 ALA A CA 1
ATOM 786 C C . ALA A 1 98 ? -6.930 -2.092 -9.845 1.00 84.62 98 ALA A C 1
ATOM 788 O O . ALA A 1 98 ? -6.675 -3.262 -9.549 1.00 84.62 98 ALA A O 1
ATOM 789 N N . ALA A 1 99 ? -7.075 -1.692 -11.111 1.00 87.81 99 ALA A N 1
ATOM 790 C CA . ALA A 1 99 ? -6.933 -2.581 -12.257 1.00 87.81 99 ALA A CA 1
ATOM 791 C C . ALA A 1 99 ? -5.499 -3.118 -12.393 1.00 87.81 99 ALA A C 1
ATOM 793 O O . ALA A 1 99 ? -5.328 -4.322 -12.592 1.00 87.81 99 ALA A O 1
ATOM 794 N N . GLY A 1 100 ? -4.488 -2.259 -12.215 1.00 87.50 100 GLY A N 1
ATOM 795 C CA . GLY A 1 100 ? -3.079 -2.652 -12.245 1.00 87.50 100 GLY A CA 1
ATOM 796 C C . GLY A 1 100 ? -2.742 -3.621 -11.118 1.00 87.50 100 GLY A C 1
ATOM 797 O O . GLY A 1 100 ? -2.204 -4.700 -11.366 1.00 87.50 100 GLY A O 1
ATOM 798 N N . ASN A 1 101 ? -3.173 -3.302 -9.896 1.00 85.12 101 ASN A N 1
ATOM 799 C CA . ASN A 1 101 ? -2.958 -4.163 -8.731 1.00 85.12 101 ASN A CA 1
ATOM 800 C C . ASN A 1 101 ? -3.619 -5.531 -8.927 1.00 85.12 101 ASN A C 1
ATOM 802 O O . ASN A 1 101 ? -2.980 -6.570 -8.757 1.00 85.12 101 ASN A O 1
ATOM 806 N N . LYS A 1 102 ? -4.888 -5.548 -9.353 1.00 88.31 102 LYS A N 1
ATOM 807 C CA . LYS A 1 102 ? -5.616 -6.789 -9.638 1.00 88.31 102 LYS A CA 1
ATOM 808 C C . LYS A 1 102 ? -4.930 -7.606 -10.729 1.00 88.31 102 LYS A C 1
ATOM 810 O O . LYS A 1 102 ? -4.851 -8.827 -10.595 1.00 88.31 102 LYS A O 1
ATOM 815 N N . PHE A 1 103 ? -4.437 -6.962 -11.786 1.00 90.19 103 PHE A N 1
ATOM 816 C CA . PHE A 1 103 ? -3.714 -7.633 -12.863 1.00 90.19 103 PHE A CA 1
ATOM 817 C C . PHE A 1 103 ? -2.446 -8.318 -12.345 1.00 90.19 103 PHE A C 1
ATOM 819 O O . PHE A 1 103 ? -2.261 -9.506 -12.613 1.00 90.19 103 PHE A O 1
ATOM 826 N N . LEU A 1 104 ? -1.621 -7.613 -11.564 1.00 88.62 104 LEU A N 1
ATOM 827 C CA . LEU A 1 104 ? -0.399 -8.174 -10.985 1.00 88.62 104 LEU A CA 1
ATOM 828 C C . LEU A 1 104 ? -0.707 -9.364 -10.066 1.00 88.62 104 LEU A C 1
ATOM 830 O O . LEU A 1 104 ? -0.159 -10.446 -10.265 1.00 88.62 104 LEU A O 1
ATOM 834 N N . PHE A 1 105 ? -1.639 -9.208 -9.120 1.00 87.69 105 PHE A N 1
ATOM 835 C CA . PHE A 1 105 ? -1.981 -10.280 -8.176 1.00 87.69 105 PHE A CA 1
ATOM 836 C C . PHE A 1 105 ? -2.623 -11.498 -8.847 1.00 87.69 105 PHE A C 1
ATOM 838 O O . PHE A 1 105 ? -2.371 -12.630 -8.443 1.00 87.69 105 PHE A O 1
ATOM 845 N N . SER A 1 106 ? -3.420 -11.293 -9.898 1.00 91.38 106 SER A N 1
ATOM 846 C CA . SER A 1 106 ? -4.065 -12.397 -10.628 1.00 91.38 106 SER A CA 1
ATOM 847 C C . SER A 1 106 ? -3.091 -13.187 -11.512 1.00 91.38 106 SER A C 1
ATOM 849 O O . SER A 1 106 ? -3.440 -14.263 -11.999 1.00 91.38 106 SER A O 1
ATOM 851 N N . ASN A 1 107 ? -1.885 -12.658 -11.745 1.00 91.12 107 ASN A N 1
ATOM 852 C CA . ASN A 1 107 ? -0.867 -13.261 -12.607 1.00 91.12 107 ASN A CA 1
ATOM 853 C C . ASN A 1 107 ? 0.426 -13.625 -11.858 1.00 91.12 107 ASN A C 1
ATOM 855 O O . ASN A 1 107 ? 1.465 -13.835 -12.495 1.00 91.12 107 ASN A O 1
ATOM 859 N N . GLU A 1 108 ? 0.355 -13.747 -10.530 1.00 89.31 108 GLU A N 1
ATOM 860 C CA . GLU A 1 108 ? 1.445 -14.256 -9.697 1.00 89.31 108 GLU A CA 1
ATOM 861 C C . GLU A 1 108 ? 1.890 -15.650 -10.177 1.00 89.31 108 GLU A C 1
ATOM 863 O O . GLU A 1 108 ? 1.067 -16.523 -10.463 1.00 89.31 108 GLU A O 1
ATOM 868 N N . ASN A 1 109 ? 3.202 -15.851 -10.286 1.00 89.94 109 ASN A N 1
ATOM 869 C CA . ASN A 1 109 ? 3.866 -17.043 -10.824 1.00 89.94 109 ASN A CA 1
ATOM 870 C C . ASN A 1 109 ? 3.535 -17.379 -12.293 1.00 89.94 109 ASN A C 1
ATOM 872 O O . ASN A 1 109 ? 3.909 -18.450 -12.773 1.00 89.94 109 ASN A O 1
ATOM 876 N N . ARG A 1 110 ? 2.845 -16.491 -13.024 1.00 93.06 110 ARG A N 1
ATOM 877 C CA . ARG A 1 110 ? 2.525 -16.663 -14.454 1.00 93.06 110 ARG A CA 1
ATOM 878 C C . ARG A 1 110 ? 3.207 -15.617 -15.324 1.00 93.06 110 ARG A C 1
ATOM 880 O O . ARG A 1 110 ? 3.939 -15.982 -16.235 1.00 93.06 110 ARG A O 1
ATOM 887 N N . LEU A 1 111 ? 2.946 -14.338 -15.045 1.00 91.38 111 LEU A N 1
ATOM 888 C CA . LEU A 1 111 ? 3.554 -13.200 -15.750 1.00 91.38 111 LEU A CA 1
ATOM 889 C C . LEU A 1 111 ? 4.550 -12.457 -14.861 1.00 91.38 111 LEU A C 1
ATOM 891 O O . LEU A 1 111 ? 5.554 -11.946 -15.354 1.00 91.38 111 LEU A O 1
ATOM 895 N N . VAL A 1 112 ? 4.294 -12.444 -13.552 1.00 90.50 112 VAL A N 1
ATOM 896 C CA . VAL A 1 112 ? 5.126 -11.791 -12.539 1.00 90.50 112 VAL A CA 1
ATOM 897 C C . VAL A 1 112 ? 5.355 -12.718 -11.349 1.00 90.50 112 VAL A C 1
ATOM 899 O O . VAL A 1 112 ? 4.533 -13.594 -11.089 1.00 90.50 112 VAL A O 1
ATOM 902 N N . GLN A 1 113 ? 6.447 -12.527 -10.614 1.00 89.56 113 GLN A N 1
ATOM 903 C CA . GLN A 1 113 ? 6.733 -13.253 -9.371 1.00 89.56 113 GLN A CA 1
ATOM 904 C C . GLN A 1 113 ? 7.204 -12.309 -8.265 1.00 89.56 113 GLN A C 1
ATOM 906 O O . GLN A 1 113 ? 7.826 -11.286 -8.555 1.00 89.56 113 GLN A O 1
ATOM 911 N N . ALA A 1 114 ? 6.949 -12.654 -7.002 1.00 84.56 114 ALA A N 1
ATOM 912 C CA . ALA A 1 114 ? 7.559 -12.005 -5.845 1.00 84.56 114 ALA A CA 1
ATOM 913 C C . ALA A 1 114 ? 9.086 -11.965 -5.980 1.00 84.56 114 ALA A C 1
ATOM 915 O O . ALA A 1 114 ? 9.746 -12.990 -6.138 1.00 84.56 114 ALA A O 1
ATOM 916 N N . TRP A 1 115 ? 9.644 -10.763 -5.896 1.00 82.00 115 TRP A N 1
ATOM 917 C CA . TRP A 1 115 ? 11.077 -10.529 -6.007 1.00 82.00 115 TRP A CA 1
ATOM 918 C C . TRP A 1 115 ? 11.518 -9.613 -4.874 1.00 82.00 115 TRP A C 1
ATOM 920 O O . TRP A 1 115 ? 10.829 -8.647 -4.582 1.00 82.00 115 TRP A O 1
ATOM 930 N N . TRP A 1 116 ? 12.663 -9.875 -4.247 1.00 75.38 116 TRP A N 1
ATOM 931 C CA . TRP A 1 116 ? 13.244 -8.966 -3.259 1.00 75.38 116 TRP A CA 1
ATOM 932 C C . TRP A 1 116 ? 14.618 -8.464 -3.725 1.00 75.38 116 TRP A C 1
ATOM 934 O O . TRP A 1 116 ? 15.407 -9.236 -4.276 1.00 75.38 116 TRP A O 1
ATOM 944 N N . PRO A 1 117 ? 14.961 -7.184 -3.491 1.00 70.06 117 PRO A N 1
ATOM 945 C CA . PRO A 1 117 ? 16.305 -6.681 -3.748 1.00 70.06 117 PRO A CA 1
ATOM 946 C C . PRO A 1 117 ? 17.389 -7.479 -3.017 1.00 70.06 117 PRO A C 1
ATOM 948 O O . PRO A 1 117 ? 17.223 -7.886 -1.873 1.00 70.06 117 PRO A O 1
ATOM 951 N N . SER A 1 118 ? 18.570 -7.635 -3.618 1.00 71.00 118 SER A N 1
ATOM 952 C CA . SER A 1 118 ? 19.690 -8.329 -2.960 1.00 71.00 118 SER A CA 1
ATOM 953 C C . SER A 1 118 ? 20.118 -7.672 -1.641 1.00 71.00 118 SER A C 1
ATOM 955 O O . SER A 1 118 ? 20.645 -8.348 -0.766 1.00 71.00 118 SER A O 1
ATOM 957 N N . SER A 1 119 ? 19.897 -6.362 -1.477 1.00 68.00 119 SER A N 1
ATOM 958 C CA . SER A 1 119 ? 20.118 -5.653 -0.210 1.00 68.00 119 SER A CA 1
ATOM 959 C C . SER A 1 119 ? 19.174 -6.128 0.896 1.00 68.00 119 SER A C 1
ATOM 961 O O . SER A 1 119 ? 19.616 -6.283 2.028 1.00 68.00 119 SER A O 1
ATOM 963 N N . VAL A 1 120 ? 17.917 -6.426 0.560 1.00 68.56 120 VAL A N 1
ATOM 964 C CA . VAL A 1 120 ? 16.930 -7.019 1.472 1.00 68.56 120 VAL A CA 1
ATOM 965 C C . VAL A 1 120 ? 17.449 -8.379 1.938 1.00 68.56 120 VAL A C 1
ATOM 967 O O . VAL A 1 120 ? 17.656 -8.561 3.131 1.00 68.56 120 VAL A O 1
ATOM 970 N N . TYR A 1 121 ? 17.826 -9.275 1.023 1.00 65.81 121 TYR A N 1
ATOM 971 C CA . TYR A 1 121 ? 18.397 -10.584 1.386 1.00 65.81 121 TYR A CA 1
ATOM 972 C C . TYR A 1 121 ? 19.698 -10.525 2.209 1.00 65.81 121 TYR A C 1
ATOM 974 O O . TYR A 1 121 ? 20.048 -11.504 2.854 1.00 65.81 121 TYR A O 1
ATOM 982 N N . LYS A 1 122 ? 20.441 -9.410 2.189 1.00 67.69 122 LYS A N 1
ATOM 983 C CA . LYS A 1 122 ? 21.637 -9.225 3.035 1.00 67.69 122 LYS A CA 1
ATOM 984 C C . LYS A 1 122 ? 21.305 -8.749 4.446 1.00 67.69 122 LYS A C 1
ATOM 986 O O . LYS A 1 122 ? 22.052 -9.045 5.371 1.00 67.69 122 LYS A O 1
ATOM 991 N N . VAL A 1 123 ? 20.235 -7.970 4.593 1.00 64.81 123 VAL A N 1
ATOM 992 C CA . VAL A 1 123 ? 19.763 -7.457 5.887 1.00 64.81 123 VAL A CA 1
ATOM 993 C C . VAL A 1 123 ? 18.939 -8.515 6.615 1.00 64.81 123 VAL A C 1
ATOM 995 O O . VAL A 1 123 ? 19.012 -8.616 7.837 1.00 64.81 123 VAL A O 1
ATOM 998 N N . PHE A 1 124 ? 18.192 -9.330 5.873 1.00 60.59 124 PHE A N 1
ATOM 999 C CA . PHE A 1 124 ? 17.479 -10.472 6.421 1.00 60.59 124 PHE A CA 1
ATOM 1000 C C . PHE A 1 124 ? 18.427 -11.670 6.471 1.00 60.59 124 PHE A C 1
ATOM 1002 O O . PHE A 1 124 ? 18.840 -12.143 5.413 1.00 60.59 124 PHE A O 1
ATOM 1009 N N . PRO A 1 125 ? 18.822 -12.152 7.663 1.00 53.16 125 PRO A N 1
ATOM 1010 C CA . PRO A 1 125 ? 19.734 -13.277 7.774 1.00 53.16 125 PRO A CA 1
ATOM 1011 C C . PRO A 1 125 ? 19.094 -14.498 7.115 1.00 53.16 125 PRO A C 1
ATOM 1013 O O . PRO A 1 125 ? 18.187 -15.105 7.672 1.00 53.16 125 PRO A O 1
ATOM 1016 N N . SER A 1 126 ? 19.569 -14.856 5.921 1.00 54.28 126 SER A N 1
ATOM 1017 C CA . SER A 1 126 ? 19.336 -16.191 5.386 1.00 54.28 126 SER A CA 1
ATOM 1018 C C . SER A 1 126 ? 20.101 -17.142 6.299 1.00 54.28 126 SER A C 1
ATOM 1020 O O . SER A 1 126 ? 21.308 -16.993 6.508 1.00 54.28 126 SER A O 1
ATOM 1022 N N . SER A 1 127 ? 19.393 -18.091 6.887 1.00 52.25 127 SER A N 1
ATOM 1023 C CA . SER A 1 127 ? 19.847 -19.074 7.887 1.00 52.25 127 SER A CA 1
ATOM 1024 C C . SER A 1 127 ? 20.914 -20.074 7.379 1.00 52.25 127 SER A C 1
ATOM 1026 O O . SER A 1 127 ? 21.203 -21.105 7.993 1.00 52.25 127 SER A O 1
ATOM 1028 N N . THR A 1 128 ? 21.568 -19.747 6.265 1.00 50.94 128 THR A N 1
ATOM 1029 C CA . THR A 1 128 ? 22.349 -20.630 5.398 1.00 50.94 128 THR A CA 1
ATOM 1030 C C . THR A 1 128 ? 23.764 -20.943 5.880 1.00 50.94 128 THR A C 1
ATOM 1032 O O . THR A 1 128 ? 24.497 -21.603 5.151 1.00 50.94 128 THR A O 1
ATOM 1035 N N . GLN A 1 129 ? 24.199 -20.482 7.058 1.00 54.72 129 GLN A N 1
ATOM 1036 C CA . GLN A 1 129 ? 25.597 -20.680 7.483 1.00 54.72 129 GLN A CA 1
ATOM 1037 C C . GLN A 1 129 ? 25.832 -21.863 8.436 1.00 54.72 129 GLN A C 1
ATOM 1039 O O . GLN A 1 129 ? 26.981 -22.265 8.591 1.00 54.72 129 GLN A O 1
ATOM 1044 N N . THR A 1 130 ? 24.795 -22.479 9.017 1.00 53.59 130 THR A N 1
ATOM 1045 C CA . THR A 1 130 ? 24.985 -23.573 10.001 1.00 53.59 130 THR A CA 1
ATOM 1046 C C . THR A 1 130 ? 23.930 -24.684 9.992 1.00 53.59 130 THR A C 1
ATOM 1048 O O . THR A 1 130 ? 24.114 -25.665 10.708 1.00 53.59 130 THR A O 1
ATOM 1051 N N . SER A 1 131 ? 22.855 -24.581 9.204 1.00 58.00 131 SER A N 1
ATOM 1052 C CA . SER A 1 131 ? 21.696 -25.483 9.295 1.00 58.00 131 SER A CA 1
ATOM 1053 C C . SER A 1 131 ? 21.454 -26.291 8.012 1.00 58.00 131 SER A C 1
ATOM 1055 O O . SER A 1 131 ? 21.882 -25.904 6.921 1.00 58.00 131 SER A O 1
ATOM 1057 N N . SER A 1 132 ? 20.798 -27.450 8.132 1.00 72.44 132 SER A N 1
ATOM 1058 C CA . SER A 1 132 ? 20.359 -28.231 6.966 1.00 72.44 132 SER A CA 1
ATOM 1059 C C . SER A 1 132 ? 19.382 -27.409 6.108 1.00 72.44 132 SER A C 1
ATOM 1061 O O . SER A 1 132 ? 18.669 -26.554 6.627 1.00 72.44 132 SER A O 1
ATOM 1063 N N . LYS A 1 133 ? 19.294 -27.672 4.793 1.00 74.44 133 LYS A N 1
ATOM 1064 C CA . LYS A 1 133 ? 18.399 -26.927 3.874 1.00 74.44 133 LYS A CA 1
ATOM 1065 C C . LYS A 1 133 ? 16.959 -26.805 4.407 1.00 74.44 133 LYS A C 1
ATOM 1067 O O . LYS A 1 133 ? 16.321 -25.778 4.229 1.00 74.44 133 LYS A O 1
ATOM 1072 N N . GLN A 1 134 ? 16.471 -27.839 5.090 1.00 80.38 134 GLN A N 1
ATOM 1073 C CA . GLN A 1 134 ? 15.133 -27.866 5.675 1.00 80.38 134 GLN A CA 1
ATOM 1074 C C . GLN A 1 134 ? 14.993 -26.965 6.913 1.00 80.38 134 GLN A C 1
ATOM 1076 O O . GLN A 1 134 ? 13.974 -26.297 7.066 1.00 80.38 134 GLN A O 1
ATOM 1081 N N . GLU A 1 135 ? 15.991 -26.935 7.795 1.00 80.75 135 GLU A N 1
ATOM 1082 C CA . GLU A 1 135 ? 16.004 -26.031 8.952 1.00 80.75 135 GLU A CA 1
ATOM 1083 C C . GLU A 1 135 ? 16.108 -24.572 8.512 1.00 80.75 135 GLU A C 1
ATOM 1085 O O . GLU A 1 135 ? 15.426 -23.718 9.078 1.00 80.75 135 GLU A O 1
ATOM 1090 N N . ALA A 1 136 ? 16.892 -24.309 7.463 1.00 78.12 136 ALA A N 1
ATOM 1091 C CA . ALA A 1 136 ? 16.996 -22.982 6.884 1.00 78.12 136 ALA A CA 1
ATOM 1092 C C . ALA A 1 136 ? 15.641 -22.498 6.334 1.00 78.12 136 ALA A C 1
ATOM 1094 O O . ALA A 1 136 ? 15.157 -21.423 6.688 1.00 78.12 136 ALA A O 1
ATOM 1095 N N . ASP A 1 137 ? 14.954 -23.352 5.568 1.00 79.88 137 ASP A N 1
ATOM 1096 C CA . ASP A 1 137 ? 13.614 -23.059 5.049 1.00 79.88 137 ASP A CA 1
ATOM 1097 C C . ASP A 1 137 ? 12.584 -22.807 6.172 1.00 79.88 137 ASP A C 1
ATOM 1099 O O . ASP A 1 137 ? 11.666 -21.998 6.013 1.00 79.88 137 ASP A O 1
ATOM 1103 N N . ILE A 1 138 ? 12.693 -23.505 7.309 1.00 83.38 138 ILE A N 1
ATOM 1104 C CA . ILE A 1 138 ? 11.818 -23.292 8.475 1.00 83.38 138 ILE A CA 1
ATOM 1105 C C . ILE A 1 138 ? 12.129 -21.949 9.141 1.00 83.38 138 ILE A C 1
ATOM 1107 O O . ILE A 1 138 ? 11.205 -21.182 9.425 1.00 83.38 138 ILE A O 1
ATOM 1111 N N . ALA A 1 139 ? 13.408 -21.650 9.372 1.00 81.19 139 ALA A N 1
ATOM 1112 C CA . ALA A 1 139 ? 13.843 -20.401 9.987 1.00 81.19 139 ALA A CA 1
ATOM 1113 C C . ALA A 1 139 ? 13.416 -19.186 9.151 1.00 81.19 139 ALA A C 1
ATOM 1115 O O . ALA A 1 139 ? 12.859 -18.233 9.698 1.00 81.19 139 ALA A O 1
ATOM 1116 N N . ASP A 1 140 ? 13.578 -19.255 7.830 1.00 77.75 140 ASP A N 1
ATOM 1117 C CA . ASP A 1 140 ? 13.196 -18.182 6.913 1.00 77.75 140 ASP A CA 1
ATOM 1118 C C . ASP A 1 140 ? 11.672 -17.940 6.926 1.00 77.75 140 ASP A 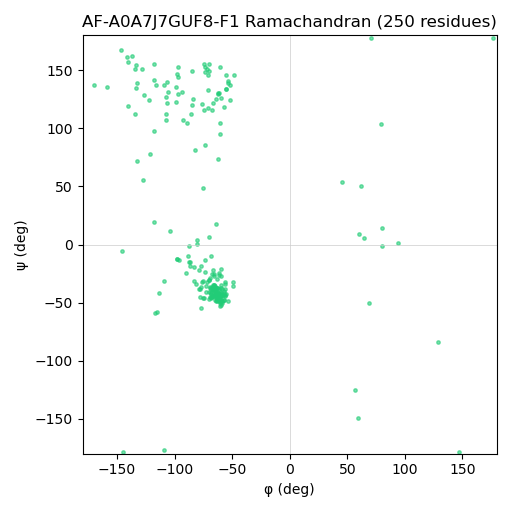C 1
ATOM 1120 O O . ASP A 1 140 ? 11.221 -16.791 6.917 1.00 77.75 140 ASP A O 1
ATOM 1124 N N . LYS A 1 141 ? 10.854 -19.000 7.039 1.00 82.38 141 LYS A N 1
ATOM 1125 C CA . LYS A 1 141 ? 9.390 -18.877 7.196 1.00 82.38 141 LYS A CA 1
ATOM 1126 C C . LYS A 1 141 ? 8.998 -18.221 8.518 1.00 82.38 141 LYS A C 1
ATOM 1128 O O . LYS A 1 141 ? 8.129 -17.350 8.525 1.00 82.38 141 LYS A O 1
ATOM 1133 N N . ILE A 1 142 ? 9.622 -18.623 9.628 1.00 86.38 142 ILE A N 1
ATOM 1134 C CA . ILE A 1 142 ? 9.362 -18.036 10.953 1.00 86.38 142 ILE A CA 1
ATOM 1135 C C . ILE A 1 142 ? 9.754 -16.556 10.958 1.00 86.38 142 ILE A C 1
ATOM 1137 O O . ILE A 1 142 ? 8.982 -15.715 11.419 1.00 86.38 142 ILE A O 1
ATOM 1141 N N . LEU A 1 143 ? 10.921 -16.225 10.401 1.00 81.69 143 LEU A N 1
ATOM 1142 C CA . LEU A 1 143 ? 11.390 -14.849 10.282 1.00 81.69 143 LEU A CA 1
ATOM 1143 C C . LEU A 1 143 ? 10.431 -14.008 9.426 1.00 81.69 143 LEU A C 1
ATOM 1145 O O . LEU A 1 143 ? 10.053 -12.909 9.830 1.00 81.69 143 LEU A O 1
ATOM 1149 N N . GLY A 1 144 ? 9.982 -14.545 8.288 1.00 80.44 144 GLY A N 1
ATOM 1150 C CA . GLY A 1 144 ? 8.987 -13.900 7.432 1.00 80.44 144 GLY A CA 1
ATOM 1151 C C . GLY A 1 144 ? 7.667 -13.612 8.157 1.00 80.44 144 GLY A C 1
ATOM 1152 O O . GLY A 1 144 ? 7.144 -12.503 8.048 1.00 80.44 144 GLY A O 1
ATOM 1153 N N . LEU A 1 145 ? 7.160 -14.567 8.946 1.00 85.56 145 LEU A N 1
ATOM 1154 C CA . LEU A 1 145 ? 5.959 -14.382 9.772 1.00 85.56 145 LEU A CA 1
ATOM 1155 C C . LEU A 1 145 ? 6.155 -13.302 10.842 1.00 85.56 145 LEU A C 1
ATOM 1157 O O . LEU A 1 145 ? 5.274 -12.464 11.026 1.00 85.56 145 LEU A O 1
ATOM 1161 N N . LEU A 1 146 ? 7.307 -13.290 11.518 1.00 85.00 146 LEU A N 1
ATOM 1162 C CA . LEU A 1 146 ? 7.615 -12.301 12.550 1.00 85.00 146 LEU A CA 1
ATOM 1163 C C . LEU A 1 146 ? 7.657 -10.881 11.971 1.00 85.00 146 LEU A C 1
ATOM 1165 O O . LEU A 1 146 ? 7.036 -9.969 12.516 1.00 85.00 146 LEU A O 1
ATOM 1169 N N . ILE A 1 147 ? 8.348 -10.698 10.844 1.00 79.62 147 ILE A N 1
ATOM 1170 C CA . ILE A 1 147 ? 8.455 -9.400 10.164 1.00 79.62 147 ILE A CA 1
ATOM 1171 C C . ILE A 1 147 ? 7.083 -8.950 9.658 1.00 79.62 147 ILE A C 1
ATOM 1173 O O . ILE A 1 147 ? 6.681 -7.808 9.897 1.00 79.62 147 ILE A O 1
ATOM 1177 N N . GLY A 1 148 ? 6.361 -9.854 8.987 1.00 82.19 148 GLY A N 1
ATOM 1178 C CA . GLY A 1 148 ? 5.043 -9.580 8.425 1.00 82.19 148 GLY A CA 1
ATOM 1179 C C . GLY A 1 148 ? 4.010 -9.216 9.489 1.00 82.19 148 GLY A C 1
ATOM 1180 O O . GLY A 1 148 ? 3.255 -8.267 9.290 1.00 82.19 148 GLY A O 1
ATOM 1181 N N . GLY A 1 149 ? 4.006 -9.916 10.628 1.00 84.12 149 GLY A N 1
ATOM 1182 C CA . GLY A 1 149 ? 3.065 -9.684 11.724 1.00 84.12 149 GLY A CA 1
ATOM 1183 C C . GLY A 1 149 ? 3.398 -8.465 12.587 1.00 84.12 149 GLY A C 1
ATOM 1184 O O . GLY A 1 149 ? 2.493 -7.750 13.003 1.00 84.12 149 GLY A O 1
ATOM 1185 N N . HIS A 1 150 ? 4.681 -8.184 12.838 1.00 86.81 150 HIS A N 1
ATOM 1186 C CA . HIS A 1 150 ? 5.071 -7.097 13.738 1.00 86.81 150 HIS A CA 1
ATOM 1187 C C . HIS A 1 150 ? 4.931 -5.713 13.090 1.00 86.81 150 HIS A C 1
ATOM 1189 O O . HIS A 1 150 ? 4.264 -4.837 13.639 1.00 86.81 150 HIS A O 1
ATOM 1195 N N . GLY A 1 151 ? 5.552 -5.486 11.926 1.00 83.69 151 GLY A N 1
ATOM 1196 C CA . GLY A 1 151 ? 5.624 -4.143 11.332 1.00 83.69 151 GLY A CA 1
ATOM 1197 C C . GLY A 1 151 ? 4.269 -3.607 10.861 1.00 83.69 151 GLY A C 1
ATOM 1198 O O . GLY A 1 151 ? 3.979 -2.422 11.015 1.00 83.69 151 GLY A O 1
ATOM 1199 N N . THR A 1 152 ? 3.415 -4.482 10.327 1.00 87.81 152 THR A N 1
ATOM 1200 C CA . THR A 1 152 ? 2.105 -4.093 9.781 1.00 87.81 152 THR A CA 1
ATOM 1201 C C . THR A 1 152 ? 1.072 -3.850 10.880 1.00 87.81 152 THR A C 1
ATOM 1203 O O . THR A 1 152 ? 0.385 -2.829 10.861 1.00 87.81 152 THR A O 1
ATOM 1206 N N . ALA A 1 153 ? 0.991 -4.735 11.879 1.00 91.19 153 ALA A N 1
ATOM 1207 C CA . ALA A 1 153 ? 0.044 -4.586 12.978 1.00 91.19 153 ALA A CA 1
ATOM 1208 C C . ALA A 1 153 ? 0.392 -3.377 13.856 1.00 91.19 153 ALA A C 1
ATOM 1210 O O . ALA A 1 153 ? -0.484 -2.575 14.166 1.00 91.19 153 ALA A O 1
ATOM 1211 N N . SER A 1 154 ? 1.673 -3.198 14.207 1.00 92.44 154 SER A N 1
ATOM 1212 C CA . SER A 1 154 ? 2.107 -2.070 15.045 1.00 92.44 154 SER A CA 1
ATOM 1213 C C . SER A 1 154 ? 1.851 -0.712 14.387 1.00 92.44 154 SER A C 1
ATOM 1215 O O . SER A 1 154 ? 1.309 0.179 15.041 1.00 92.44 154 SER A O 1
ATOM 1217 N N . SER A 1 155 ? 2.174 -0.562 13.096 1.00 90.88 155 SER A N 1
ATOM 1218 C CA . SER A 1 155 ? 1.889 0.668 12.342 1.00 90.88 155 SER A CA 1
ATOM 1219 C C . SER A 1 155 ? 0.388 0.932 12.219 1.00 90.88 155 SER A C 1
ATOM 1221 O O . SER A 1 155 ? -0.037 2.054 12.476 1.00 90.88 155 SER A O 1
ATOM 1223 N N . THR A 1 156 ? -0.425 -0.094 11.942 1.00 93.19 156 THR A N 1
ATOM 1224 C CA . THR A 1 156 ? -1.893 0.039 11.911 1.00 93.19 156 THR A CA 1
ATOM 1225 C C . THR A 1 156 ? -2.439 0.517 13.254 1.00 93.19 156 THR A C 1
ATOM 1227 O O . THR A 1 156 ? -3.181 1.495 13.300 1.00 93.19 156 THR A O 1
ATOM 1230 N N . CYS A 1 157 ? -2.051 -0.126 14.360 1.00 95.12 157 CYS A N 1
ATOM 1231 C CA . CYS A 1 157 ? -2.494 0.266 15.698 1.00 95.12 157 CYS A CA 1
ATOM 1232 C C . CYS A 1 157 ? -2.079 1.703 16.036 1.00 95.12 157 CYS A C 1
ATOM 1234 O O . CYS A 1 157 ? -2.889 2.467 16.557 1.00 95.12 157 CYS A O 1
ATOM 1236 N N . ALA A 1 158 ? -0.842 2.090 15.709 1.00 95.44 158 ALA A N 1
ATOM 1237 C CA . ALA A 1 158 ? -0.361 3.451 15.921 1.00 95.44 158 ALA A CA 1
ATOM 1238 C C . ALA A 1 158 ? -1.183 4.474 15.121 1.00 95.44 158 ALA A C 1
ATOM 1240 O O . ALA A 1 158 ? -1.608 5.485 15.681 1.00 95.44 158 ALA A O 1
ATOM 1241 N N . SER A 1 159 ? -1.469 4.192 13.846 1.00 94.38 159 SER A N 1
ATOM 1242 C CA . SER A 1 159 ? -2.332 5.037 13.018 1.00 94.38 159 SER A CA 1
ATOM 1243 C C . SER A 1 159 ? -3.748 5.128 13.585 1.00 94.38 159 SER A C 1
ATOM 1245 O O . SER A 1 159 ? -4.282 6.229 13.666 1.00 94.38 159 SER A O 1
ATOM 1247 N N . VAL A 1 160 ? -4.345 4.022 14.045 1.00 97.19 160 VAL A N 1
ATOM 1248 C CA . VAL A 1 160 ? -5.687 4.043 14.656 1.00 97.19 160 VAL A CA 1
ATOM 1249 C C . VAL A 1 160 ? -5.710 4.961 15.874 1.00 97.19 160 VAL A C 1
ATOM 1251 O O . VAL A 1 160 ? -6.571 5.831 15.965 1.00 97.19 160 VAL A O 1
ATOM 1254 N N . VAL A 1 161 ? -4.739 4.826 16.781 1.00 97.25 161 VAL A N 1
ATOM 1255 C CA . VAL A 1 161 ? -4.641 5.687 17.970 1.00 97.25 161 VAL A CA 1
ATOM 1256 C C . VAL A 1 161 ? -4.468 7.157 17.580 1.00 97.25 161 VAL A C 1
ATOM 1258 O O . VAL A 1 161 ? -5.132 8.018 18.155 1.00 97.25 161 VAL A O 1
ATOM 1261 N N . MET A 1 162 ? -3.627 7.446 16.584 1.00 96.44 162 MET A N 1
ATOM 1262 C CA . MET A 1 162 ? -3.415 8.801 16.070 1.00 96.44 162 MET A CA 1
ATOM 1263 C C . MET A 1 162 ? -4.716 9.421 15.536 1.00 96.44 162 MET A C 1
ATOM 1265 O O . MET A 1 162 ? -5.106 10.495 15.988 1.00 96.44 162 MET A O 1
ATOM 1269 N N . PHE A 1 163 ? -5.438 8.727 14.649 1.00 96.56 163 PHE A N 1
ATOM 1270 C CA . PHE A 1 163 ? -6.703 9.226 14.094 1.00 96.56 163 PHE A CA 1
ATOM 1271 C C . PHE A 1 163 ? -7.791 9.396 15.162 1.00 96.56 163 PHE A C 1
ATOM 1273 O O . PHE A 1 163 ? -8.548 10.363 15.116 1.00 96.56 163 PHE A O 1
ATOM 1280 N N . LEU A 1 164 ? -7.870 8.494 16.144 1.00 97.62 164 LEU A N 1
ATOM 1281 C CA . LEU A 1 164 ? -8.813 8.632 17.257 1.00 97.62 164 LEU A CA 1
ATOM 1282 C C . LEU A 1 164 ? -8.503 9.858 18.128 1.00 97.62 164 LEU A C 1
ATOM 1284 O O . LEU A 1 164 ? -9.432 10.534 18.568 1.00 97.62 164 LEU A O 1
ATOM 1288 N N . ALA A 1 165 ? -7.223 10.173 18.344 1.00 97.50 165 ALA A N 1
ATOM 1289 C CA . ALA A 1 165 ? -6.815 11.362 19.089 1.00 97.50 165 ALA A CA 1
ATOM 1290 C C . ALA A 1 165 ? -7.165 12.670 18.352 1.00 97.50 165 ALA A C 1
ATOM 1292 O O . ALA A 1 165 ? -7.529 13.657 18.988 1.00 97.50 165 ALA A O 1
ATOM 1293 N N . GLU A 1 166 ? -7.090 12.674 17.019 1.00 97.31 166 GLU A N 1
ATOM 1294 C CA . GLU A 1 166 ? -7.407 13.840 16.181 1.00 97.31 166 GLU A CA 1
ATOM 1295 C C . GLU A 1 166 ? -8.909 14.006 15.895 1.00 97.31 166 GLU A C 1
ATOM 1297 O O . GLU A 1 166 ? -9.359 15.103 15.556 1.00 97.31 166 GLU A O 1
ATOM 1302 N N . LEU A 1 167 ? -9.709 12.943 16.057 1.00 97.44 167 LEU A N 1
ATOM 1303 C CA . LEU A 1 167 ? -11.142 12.921 15.743 1.00 97.44 167 LEU A CA 1
ATOM 1304 C C . LEU A 1 167 ? -11.992 12.571 16.983 1.00 97.44 167 LEU A C 1
ATOM 1306 O O . LEU A 1 167 ? -12.527 11.460 17.075 1.00 97.44 167 LEU A O 1
ATOM 1310 N N . PRO A 1 168 ? -12.225 13.525 17.913 1.00 97.06 168 PRO A N 1
ATOM 1311 C CA . PRO A 1 168 ? -12.915 13.261 19.182 1.00 97.06 168 PRO A CA 1
ATOM 1312 C C . PRO A 1 168 ? -14.311 12.644 19.035 1.00 97.06 168 PRO A C 1
ATOM 1314 O O . PRO A 1 168 ? -14.721 11.821 19.845 1.00 97.06 168 PRO A O 1
ATOM 1317 N N . HIS A 1 169 ? -15.044 13.009 17.981 1.00 97.56 169 HIS A N 1
ATOM 1318 C CA . HIS A 1 169 ? -16.373 12.459 17.703 1.00 97.56 169 HIS A CA 1
ATOM 1319 C C . HIS A 1 169 ? -16.326 10.985 17.260 1.00 97.56 169 HIS A C 1
ATOM 1321 O O . HIS A 1 169 ? -17.259 10.231 17.530 1.00 97.56 169 HIS A O 1
ATOM 1327 N N . VAL A 1 170 ? -15.248 10.554 16.591 1.00 98.12 170 VAL A N 1
ATOM 1328 C CA . VAL A 1 170 ? -15.031 9.143 16.242 1.00 98.12 170 VAL A CA 1
ATOM 1329 C C . VAL A 1 170 ? -14.624 8.368 17.487 1.00 98.12 170 VAL A C 1
ATOM 1331 O O . VAL A 1 170 ? -15.217 7.325 17.751 1.00 98.12 170 VAL A O 1
ATOM 1334 N N . TYR A 1 171 ? -13.688 8.910 18.273 1.00 98.19 171 TYR A N 1
ATOM 1335 C CA . TYR A 1 171 ? -13.289 8.343 19.561 1.00 98.19 171 TYR A CA 1
ATOM 1336 C C . TYR A 1 171 ? -14.485 8.117 20.482 1.00 98.19 171 TYR A C 1
ATOM 1338 O O . TYR A 1 171 ? -14.650 7.017 20.997 1.00 98.19 171 TYR A O 1
ATOM 1346 N N . GLN A 1 172 ? -15.352 9.118 20.632 1.00 98.38 172 GLN A N 1
ATOM 1347 C CA . GLN A 1 172 ? -16.513 9.025 21.508 1.00 98.38 172 GLN A CA 1
ATOM 1348 C C . GLN A 1 172 ? -17.456 7.888 21.092 1.00 98.38 172 GLN A C 1
ATOM 1350 O O . GLN A 1 172 ? -17.903 7.127 21.944 1.00 98.38 172 GLN A O 1
ATOM 1355 N N . ARG A 1 173 ? -17.691 7.705 19.785 1.00 98.19 173 ARG A N 1
ATOM 1356 C CA . ARG A 1 173 ? -18.515 6.594 19.283 1.00 98.19 173 ARG A CA 1
ATOM 1357 C C . ARG A 1 173 ? -17.860 5.224 19.462 1.00 98.19 173 ARG A C 1
ATOM 1359 O O . ARG A 1 173 ? -18.558 4.269 19.781 1.00 98.19 173 ARG A O 1
ATOM 1366 N N . VAL A 1 174 ? -16.539 5.119 19.286 1.00 98.31 174 VAL A N 1
ATOM 1367 C CA . VAL A 1 174 ? -15.803 3.883 19.617 1.00 98.31 174 VAL A CA 1
ATOM 1368 C C . VAL A 1 174 ? -15.924 3.593 21.111 1.00 98.31 174 VAL A C 1
ATOM 1370 O O . VAL A 1 174 ? -16.227 2.471 21.493 1.00 98.31 174 VAL A O 1
ATOM 1373 N N . TYR A 1 175 ? -15.733 4.601 21.959 1.00 98.00 175 TYR A N 1
ATOM 1374 C CA . TYR A 1 175 ? -15.850 4.460 23.405 1.00 98.00 175 TYR A CA 1
ATOM 1375 C C . TYR A 1 175 ? -17.249 3.989 23.820 1.00 98.00 175 TYR A C 1
ATOM 1377 O O . TYR A 1 175 ? -17.364 3.048 24.596 1.00 98.00 175 TYR A O 1
ATOM 1385 N N . GLU A 1 176 ? -18.306 4.588 23.274 1.00 98.06 176 GLU A N 1
ATOM 1386 C CA . GLU A 1 176 ? -19.692 4.175 23.526 1.00 98.06 176 GLU A CA 1
ATOM 1387 C C . GLU A 1 176 ? -19.942 2.717 23.126 1.00 98.06 176 GLU A C 1
ATOM 1389 O O . GLU A 1 176 ? -20.425 1.951 23.957 1.00 98.06 176 GLU A O 1
ATOM 1394 N N . GLU A 1 177 ? -19.529 2.305 21.921 1.00 97.75 177 GLU A N 1
ATOM 1395 C CA . GLU A 1 177 ? -19.630 0.909 21.468 1.00 97.75 177 GLU A CA 1
ATOM 1396 C C . GLU A 1 177 ? -18.907 -0.053 22.425 1.00 97.75 177 GLU A C 1
ATOM 1398 O O . GLU A 1 177 ? -19.472 -1.060 22.850 1.00 97.75 177 GLU A O 1
ATOM 1403 N N . GLN A 1 178 ? -17.668 0.268 22.813 1.00 96.56 178 GLN A N 1
ATOM 1404 C CA . GLN A 1 178 ? -16.883 -0.576 23.719 1.00 96.56 178 GLN A CA 1
ATOM 1405 C C . GLN A 1 178 ? -17.508 -0.644 25.120 1.00 96.56 178 GLN A C 1
ATOM 1407 O O . GLN A 1 178 ? -17.515 -1.702 25.746 1.00 96.56 178 GLN A O 1
ATOM 1412 N N . MET A 1 179 ? -18.082 0.458 25.609 1.00 95.62 179 MET A N 1
ATOM 1413 C CA . MET A 1 179 ? -18.772 0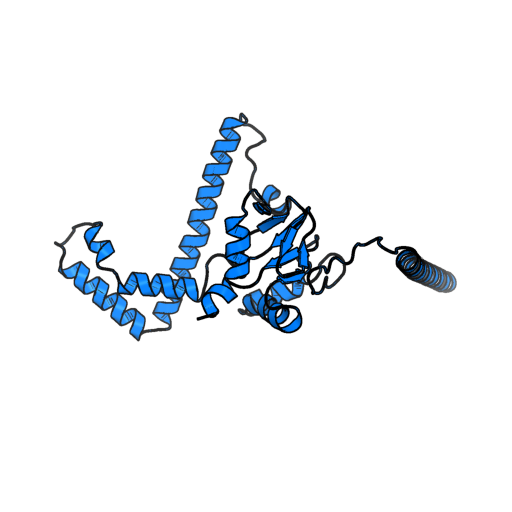.497 26.899 1.00 95.62 179 MET A CA 1
ATOM 1414 C C . MET A 1 179 ? -20.108 -0.251 26.882 1.00 95.62 179 MET A C 1
ATOM 1416 O O . MET A 1 179 ? -20.507 -0.782 27.916 1.00 95.62 179 MET A O 1
ATOM 1420 N N . GLU A 1 180 ? -20.821 -0.283 25.756 1.00 94.62 180 GLU A N 1
ATOM 1421 C CA . GLU A 1 180 ? -22.037 -1.088 25.597 1.00 94.62 180 GLU A CA 1
ATOM 1422 C C . GLU A 1 180 ? -21.726 -2.584 25.644 1.00 94.62 180 GLU A C 1
ATOM 1424 O O . GLU A 1 180 ? -22.399 -3.314 26.371 1.00 94.62 180 GLU A O 1
ATOM 1429 N N . ILE A 1 181 ? -20.667 -3.018 24.953 1.00 93.94 181 ILE A N 1
ATOM 1430 C CA . ILE A 1 181 ? -20.194 -4.409 24.986 1.00 93.94 181 ILE A CA 1
ATOM 1431 C C . ILE A 1 181 ? -19.717 -4.765 26.398 1.00 93.94 181 ILE A C 1
ATOM 1433 O O . ILE A 1 181 ? -20.175 -5.739 26.976 1.00 93.94 181 ILE A O 1
ATOM 1437 N N . ALA A 1 182 ? -18.885 -3.931 27.027 1.00 91.31 182 ALA A N 1
ATOM 1438 C CA . ALA A 1 182 ? -18.385 -4.207 28.376 1.00 91.31 182 ALA A CA 1
ATOM 1439 C C . ALA A 1 182 ? -19.494 -4.299 29.445 1.00 91.31 182 ALA A C 1
ATOM 1441 O O . ALA A 1 182 ? -19.310 -4.961 30.462 1.00 91.31 182 ALA A O 1
ATOM 1442 N N . LYS A 1 183 ? -20.640 -3.632 29.243 1.00 90.94 183 LYS A N 1
ATOM 1443 C CA . LYS A 1 183 ? -21.805 -3.722 30.141 1.00 90.94 183 LYS A CA 1
ATOM 1444 C C . LYS A 1 183 ? -22.639 -4.984 29.929 1.00 90.94 183 LYS A C 1
ATOM 1446 O O . LYS A 1 183 ? -23.412 -5.313 30.828 1.00 90.94 183 LYS A O 1
ATOM 1451 N N . SER A 1 184 ? -22.556 -5.631 28.763 1.00 86.69 184 SER A N 1
ATOM 1452 C CA . SER A 1 184 ? -23.273 -6.888 28.524 1.00 86.69 184 SER A CA 1
ATOM 1453 C C . SER A 1 184 ? -22.599 -8.090 29.181 1.00 86.69 184 SER A C 1
ATOM 1455 O O . SER A 1 184 ? -23.277 -9.090 29.401 1.00 86.69 184 SER A O 1
ATOM 1457 N N . GLU A 1 185 ? -21.321 -7.961 29.545 1.00 86.69 185 GLU A N 1
ATOM 1458 C CA . GLU A 1 185 ? -20.501 -9.049 30.083 1.00 86.69 185 GLU A CA 1
ATOM 1459 C C . GLU A 1 185 ? -20.430 -9.045 31.616 1.00 86.69 185 GLU A C 1
ATOM 1461 O O . GLU A 1 185 ? -20.554 -8.001 32.274 1.00 86.69 185 GLU A O 1
ATOM 1466 N N . ALA A 1 186 ? -20.220 -10.222 32.216 1.00 84.75 186 ALA A N 1
ATOM 1467 C CA . ALA A 1 186 ? -20.055 -10.308 33.659 1.00 84.75 186 ALA A CA 1
ATOM 1468 C C . ALA A 1 186 ? -18.675 -9.762 34.091 1.00 84.75 186 ALA A C 1
ATOM 1470 O O . ALA A 1 186 ? -17.680 -9.901 33.373 1.00 84.75 186 ALA A O 1
ATOM 1471 N N . PRO A 1 187 ? -18.558 -9.163 35.293 1.00 84.19 187 PRO A N 1
ATOM 1472 C CA . PRO A 1 187 ? -17.279 -8.655 35.778 1.00 84.19 187 PRO A CA 1
ATOM 1473 C C . PRO A 1 187 ? -16.199 -9.747 35.821 1.00 84.19 187 PRO A C 1
ATOM 1475 O O . PRO A 1 187 ? -16.310 -10.708 36.579 1.00 84.19 187 PRO A O 1
ATOM 1478 N N . GLY A 1 188 ? -15.123 -9.559 35.052 1.00 82.62 188 GLY A N 1
ATOM 1479 C CA . GLY A 1 188 ? -13.974 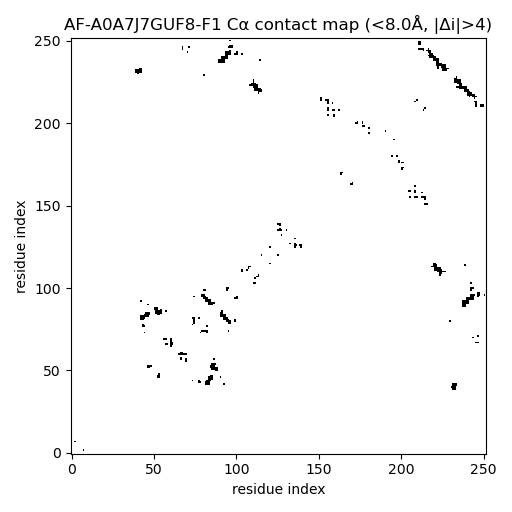-10.470 35.013 1.00 82.62 188 GLY A CA 1
ATOM 1480 C C . GLY A 1 188 ? -14.020 -11.536 33.916 1.00 82.62 188 GLY A C 1
ATOM 1481 O O . GLY A 1 188 ? -13.080 -12.328 33.831 1.00 82.62 188 GLY A O 1
ATOM 1482 N N . GLU A 1 189 ? -15.054 -11.554 33.073 1.00 88.06 189 GLU A N 1
ATOM 1483 C CA . GLU A 1 189 ? -15.057 -12.381 31.864 1.00 88.06 189 GLU A CA 1
ATOM 1484 C C . GLU A 1 189 ? -14.081 -11.837 30.810 1.00 88.06 189 GLU A C 1
ATOM 1486 O O . GLU A 1 189 ? -13.827 -10.634 30.704 1.00 88.06 189 GLU A O 1
ATOM 1491 N N . LEU A 1 190 ? -13.469 -12.761 30.066 1.00 90.00 190 LEU A N 1
ATOM 1492 C CA . LEU A 1 190 ? -12.605 -12.438 28.934 1.00 90.00 190 LEU A CA 1
ATOM 1493 C C . LEU A 1 190 ? -13.463 -12.250 27.686 1.00 90.00 190 LEU A C 1
ATOM 1495 O O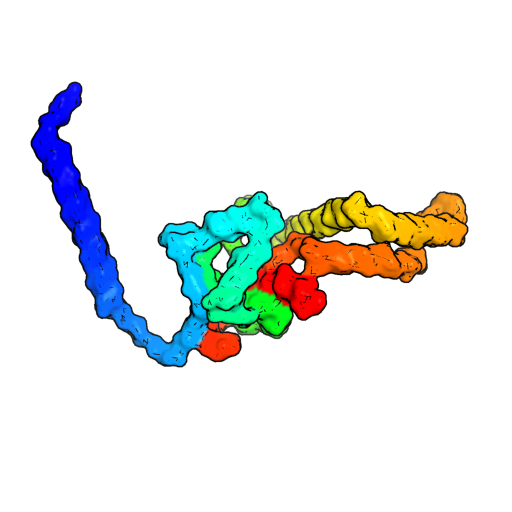 . LEU A 1 190 ? -14.459 -12.946 27.529 1.00 90.00 190 LEU A O 1
ATOM 1499 N N . LEU A 1 191 ? -13.013 -11.381 26.778 1.00 90.19 191 LEU A N 1
ATOM 1500 C CA . LEU A 1 191 ? -13.648 -11.207 25.473 1.00 90.19 191 LEU A CA 1
ATOM 1501 C C . LEU A 1 191 ? -13.737 -12.536 24.722 1.00 90.19 191 LEU A C 1
ATOM 1503 O O . LEU A 1 191 ? -12.733 -13.248 24.586 1.00 90.19 191 LEU A O 1
ATOM 1507 N N . ASP A 1 192 ? -14.909 -12.808 24.164 1.00 91.62 192 ASP A N 1
ATOM 1508 C CA . ASP A 1 192 ? -15.128 -13.938 23.274 1.00 91.62 192 ASP A CA 1
ATOM 1509 C C . ASP A 1 192 ? -15.336 -13.509 21.806 1.00 91.62 192 ASP A C 1
ATOM 1511 O O . ASP A 1 192 ? -15.202 -12.345 21.414 1.00 91.62 192 ASP A O 1
ATOM 1515 N N . TRP A 1 193 ? -15.610 -14.484 20.936 1.00 93.00 193 TRP A N 1
ATOM 1516 C CA . TRP A 1 193 ? -15.838 -14.222 19.514 1.00 93.00 193 TRP A CA 1
ATOM 1517 C C . TRP A 1 193 ? -17.142 -13.483 19.225 1.00 93.00 193 TRP A C 1
ATOM 1519 O O . TRP A 1 193 ? -17.233 -12.808 18.196 1.00 93.00 193 TRP A O 1
ATOM 1529 N N . ASP A 1 194 ? -18.159 -13.648 20.062 1.00 92.94 194 ASP A N 1
ATOM 1530 C CA . ASP A 1 194 ? -19.437 -12.973 19.897 1.00 92.94 194 ASP A CA 1
ATOM 1531 C C . ASP A 1 194 ? -19.325 -11.502 20.305 1.00 92.94 194 ASP A C 1
ATOM 1533 O O . ASP A 1 194 ? -19.904 -10.656 19.622 1.00 92.94 194 ASP A O 1
ATOM 1537 N N . ASP A 1 195 ? -18.472 -11.166 21.273 1.00 92.94 195 ASP A N 1
ATOM 1538 C CA . ASP A 1 195 ? -18.112 -9.782 21.598 1.00 92.94 195 ASP A CA 1
ATOM 1539 C C . ASP A 1 195 ? -17.396 -9.074 20.455 1.00 92.94 195 ASP A C 1
ATOM 1541 O O . ASP A 1 195 ? -17.774 -7.969 20.060 1.00 92.94 195 ASP A O 1
ATOM 1545 N N . ILE A 1 196 ? -16.398 -9.726 19.855 1.00 93.25 196 ILE A N 1
ATOM 1546 C CA . ILE A 1 196 ? -15.641 -9.151 18.732 1.00 93.25 196 ILE A CA 1
ATOM 1547 C C . ILE A 1 196 ? -16.577 -8.836 17.554 1.00 93.25 196 ILE A C 1
ATOM 1549 O O . ILE A 1 196 ? -16.438 -7.799 16.905 1.00 93.25 196 ILE A O 1
ATOM 1553 N N . LYS A 1 197 ? -17.582 -9.682 17.291 1.00 94.44 197 LYS A N 1
ATOM 1554 C CA . LYS A 1 197 ? -18.578 -9.443 16.227 1.00 94.44 197 LYS A CA 1
ATOM 1555 C C . LYS A 1 197 ? -19.484 -8.237 16.503 1.00 94.44 197 LYS A C 1
ATOM 1557 O O . LYS A 1 197 ? -20.065 -7.701 15.553 1.00 94.44 197 LYS A O 1
ATOM 1562 N N . LYS A 1 198 ? -19.635 -7.816 17.766 1.00 95.88 198 LYS A N 1
ATOM 1563 C CA . LYS A 1 198 ? -20.400 -6.615 18.143 1.00 95.88 198 LYS A CA 1
ATOM 1564 C C . LYS A 1 198 ? -19.641 -5.323 17.790 1.00 95.88 198 LYS A C 1
ATOM 1566 O O . LYS A 1 198 ? -20.300 -4.321 17.536 1.00 95.88 198 LYS A O 1
ATOM 1571 N N . MET A 1 199 ? -18.306 -5.352 17.674 1.00 97.12 199 MET A N 1
ATOM 1572 C CA . MET A 1 199 ? -17.420 -4.192 17.425 1.00 97.12 199 MET A CA 1
ATOM 1573 C C . MET A 1 199 ? -17.446 -3.666 15.971 1.00 97.12 199 MET A C 1
ATOM 1575 O O . MET A 1 199 ? -16.411 -3.487 15.321 1.00 97.12 199 MET A O 1
ATOM 1579 N N . LYS A 1 200 ? -18.637 -3.449 15.410 1.00 97.31 200 LYS A N 1
ATOM 1580 C CA . LYS A 1 200 ? -18.828 -3.098 13.993 1.00 97.31 200 LYS A CA 1
ATOM 1581 C C . LYS A 1 200 ? -18.297 -1.708 13.654 1.00 97.31 200 LYS A C 1
ATOM 1583 O O . LYS A 1 200 ? -17.693 -1.523 12.598 1.00 97.31 200 LYS A O 1
ATOM 1588 N N . TYR A 1 201 ? -18.530 -0.726 14.518 1.00 98.00 201 TYR A N 1
ATOM 1589 C CA . TYR A 1 201 ? -18.054 0.638 14.325 1.00 98.00 201 TYR A CA 1
ATOM 1590 C C . TYR A 1 201 ? -16.532 0.707 14.468 1.00 98.00 201 TYR A C 1
ATOM 1592 O O . TYR A 1 201 ? -15.870 1.261 13.593 1.00 98.00 201 TYR A O 1
ATOM 1600 N N . SER A 1 202 ? -15.966 0.068 15.495 1.00 97.69 202 SER A N 1
ATOM 1601 C CA . SER A 1 202 ? -14.514 -0.054 15.682 1.00 97.69 202 SER A CA 1
ATOM 1602 C C . SER A 1 202 ? -13.833 -0.718 14.479 1.00 97.69 202 SER A C 1
ATOM 1604 O O . SER A 1 202 ? -12.794 -0.243 14.021 1.00 97.69 202 SER A O 1
ATOM 1606 N N . TRP A 1 203 ? -14.438 -1.769 13.909 1.00 97.06 203 TRP A N 1
ATOM 1607 C CA . TRP A 1 203 ? -13.932 -2.404 12.689 1.00 97.06 203 TRP A CA 1
ATOM 1608 C C . TRP A 1 203 ? -13.949 -1.451 11.488 1.00 97.06 203 TRP A C 1
ATOM 1610 O O . TRP A 1 203 ? -12.953 -1.342 10.775 1.00 97.06 203 TRP A O 1
ATOM 1620 N N . ASN A 1 204 ? -15.036 -0.697 11.300 1.00 97.25 204 ASN A N 1
ATOM 1621 C CA . ASN A 1 204 ? -15.110 0.314 10.243 1.00 97.25 204 ASN A CA 1
ATOM 1622 C C . ASN A 1 204 ? -14.048 1.408 10.419 1.00 97.25 204 ASN A C 1
ATOM 1624 O O . ASN A 1 204 ? -13.459 1.836 9.430 1.00 97.25 204 ASN A O 1
ATOM 1628 N N . VAL A 1 205 ? -13.765 1.830 11.656 1.00 97.38 205 VAL A N 1
ATOM 1629 C CA . VAL A 1 205 ? -12.672 2.770 11.949 1.00 97.38 205 VAL A CA 1
ATOM 1630 C C . VAL A 1 205 ? -11.326 2.169 11.552 1.00 97.38 205 VAL A C 1
ATOM 1632 O O . VAL A 1 205 ? -10.554 2.831 10.866 1.00 97.38 205 VAL A O 1
ATOM 1635 N N . ALA A 1 206 ? -11.046 0.914 11.914 1.00 95.69 206 ALA A N 1
ATOM 1636 C CA . ALA A 1 206 ? -9.809 0.246 11.509 1.00 95.69 206 ALA A CA 1
ATOM 1637 C C . ALA A 1 206 ? -9.679 0.157 9.976 1.00 95.69 206 ALA A C 1
ATOM 1639 O O . ALA A 1 206 ? -8.617 0.463 9.431 1.00 95.69 206 ALA A O 1
ATOM 1640 N N . CYS A 1 207 ? -10.758 -0.203 9.272 1.00 94.19 207 CYS A N 1
ATOM 1641 C CA . CYS A 1 207 ? -10.800 -0.213 7.809 1.00 94.19 207 CYS A CA 1
ATOM 1642 C C . CYS A 1 207 ? -10.544 1.172 7.209 1.00 94.19 207 CYS A C 1
ATOM 1644 O O . CYS A 1 207 ? -9.750 1.284 6.279 1.00 94.19 207 CYS A O 1
ATOM 1646 N N . GLU A 1 208 ? -11.171 2.220 7.744 1.00 94.44 208 GLU A N 1
ATOM 1647 C CA . GLU A 1 208 ? -11.001 3.588 7.252 1.00 94.44 208 GLU A CA 1
ATOM 1648 C C . GLU A 1 208 ? -9.582 4.109 7.496 1.00 94.44 208 GLU A C 1
ATOM 1650 O O . GLU A 1 208 ? -8.982 4.736 6.626 1.00 94.44 208 GLU A O 1
ATOM 1655 N N . VAL A 1 209 ? -8.987 3.775 8.640 1.00 93.25 209 VAL A N 1
ATOM 1656 C CA . VAL A 1 209 ? -7.586 4.095 8.922 1.00 93.25 209 VAL A CA 1
ATOM 1657 C C . VAL A 1 209 ? -6.656 3.374 7.950 1.00 93.25 209 VAL A C 1
ATOM 1659 O O . VAL A 1 209 ? -5.770 4.012 7.392 1.00 93.25 209 VAL A O 1
ATOM 1662 N N . MET A 1 210 ? -6.864 2.081 7.683 1.00 90.38 210 MET A N 1
ATOM 1663 C CA . MET A 1 210 ? -6.069 1.349 6.685 1.00 90.38 210 MET A CA 1
ATOM 1664 C C . MET A 1 210 ? -6.297 1.861 5.254 1.00 90.38 210 MET A C 1
ATOM 1666 O O . MET A 1 210 ? -5.390 1.760 4.429 1.00 90.38 210 MET A O 1
ATOM 1670 N N . ARG A 1 211 ? -7.473 2.432 4.958 1.00 88.75 211 ARG A N 1
ATOM 1671 C CA . ARG A 1 211 ? -7.769 3.105 3.686 1.00 88.75 211 ARG A CA 1
ATOM 1672 C C . ARG A 1 211 ? -6.969 4.405 3.544 1.00 88.75 211 ARG A C 1
ATOM 1674 O O . ARG A 1 211 ? -6.398 4.662 2.489 1.00 88.75 211 ARG A O 1
ATOM 1681 N N . LEU A 1 212 ? -6.912 5.220 4.599 1.00 85.88 212 LEU A N 1
ATOM 1682 C CA . LEU A 1 212 ? -6.216 6.513 4.602 1.00 85.88 212 LEU A CA 1
ATOM 1683 C C . LEU A 1 212 ? -4.692 6.380 4.742 1.00 85.88 212 LEU A C 1
ATOM 1685 O O . LEU A 1 212 ? -3.943 7.131 4.118 1.00 85.88 212 LEU A O 1
ATOM 1689 N N . ALA A 1 213 ? -4.241 5.434 5.562 1.00 85.56 213 ALA A N 1
ATOM 1690 C CA . ALA A 1 213 ? -2.849 5.201 5.924 1.00 85.56 213 ALA A CA 1
ATOM 1691 C C . ALA A 1 213 ? -2.513 3.701 5.810 1.00 85.56 213 ALA A C 1
ATOM 1693 O O . ALA A 1 213 ? -2.354 3.015 6.825 1.00 85.56 213 ALA A O 1
ATOM 1694 N N . PRO A 1 214 ? -2.412 3.160 4.581 1.00 85.38 214 PRO A N 1
ATOM 1695 C CA . PRO A 1 214 ? -2.097 1.753 4.382 1.00 85.38 214 PRO A CA 1
ATOM 1696 C C . PRO A 1 214 ? -0.706 1.414 4.960 1.00 85.38 214 PRO A C 1
ATOM 1698 O O . PRO A 1 214 ? 0.274 2.085 4.624 1.00 85.38 214 PRO A O 1
ATOM 1701 N N . PRO A 1 215 ? -0.573 0.343 5.772 1.00 82.75 215 PRO A N 1
ATOM 1702 C CA . PRO A 1 215 ? 0.706 -0.055 6.379 1.00 82.75 215 PRO A CA 1
ATOM 1703 C C . PRO A 1 215 ? 1.806 -0.414 5.372 1.00 82.75 215 PRO A C 1
ATOM 1705 O O . PRO A 1 215 ? 2.995 -0.357 5.681 1.00 82.75 215 PRO A O 1
ATOM 1708 N N . LEU A 1 216 ? 1.411 -0.820 4.163 1.00 78.38 216 LEU A N 1
ATOM 1709 C CA . LEU A 1 216 ? 2.294 -1.223 3.074 1.00 78.38 216 LEU A CA 1
ATOM 1710 C C . LEU A 1 216 ? 2.032 -0.345 1.851 1.00 78.38 216 LEU A C 1
ATOM 1712 O O . LEU A 1 216 ? 0.916 -0.283 1.346 1.00 78.38 216 LEU A O 1
ATOM 1716 N N . GLN A 1 217 ? 3.088 0.301 1.356 1.00 69.06 217 GLN A N 1
ATOM 1717 C CA . GLN A 1 217 ? 3.009 1.248 0.235 1.00 69.06 217 GLN A CA 1
ATOM 1718 C C . GLN A 1 217 ? 3.157 0.579 -1.139 1.00 69.06 217 GLN A C 1
ATOM 1720 O O . GLN A 1 217 ? 2.923 1.210 -2.163 1.00 69.06 217 GLN A O 1
ATOM 1725 N N . GLY A 1 218 ? 3.534 -0.700 -1.184 1.00 75.88 218 GLY A N 1
ATOM 1726 C CA . GLY A 1 218 ? 3.686 -1.448 -2.425 1.00 75.88 218 GLY A CA 1
ATOM 1727 C C . GLY A 1 218 ? 4.216 -2.856 -2.188 1.00 75.88 218 GLY A C 1
ATOM 1728 O O . GLY A 1 218 ? 4.536 -3.243 -1.064 1.00 75.88 218 GLY A O 1
ATOM 1729 N N . ALA A 1 219 ? 4.328 -3.618 -3.271 1.00 76.56 219 ALA A N 1
ATOM 1730 C CA . ALA A 1 219 ? 4.993 -4.912 -3.290 1.00 76.56 219 ALA A CA 1
ATOM 1731 C C . ALA A 1 219 ? 6.024 -4.948 -4.423 1.00 76.56 219 ALA A C 1
ATOM 1733 O O . ALA A 1 219 ? 5.863 -4.272 -5.442 1.00 76.56 219 ALA A O 1
ATOM 1734 N N . PHE A 1 220 ? 7.077 -5.739 -4.230 1.00 80.62 220 PHE A N 1
ATOM 1735 C CA . PHE A 1 220 ? 8.118 -5.957 -5.225 1.00 80.62 220 PHE A CA 1
ATOM 1736 C C . PHE A 1 220 ? 7.800 -7.198 -6.057 1.00 80.62 220 PHE A C 1
ATOM 1738 O O . PHE A 1 220 ? 7.464 -8.261 -5.516 1.00 80.62 220 PHE A O 1
ATOM 1745 N N . ARG A 1 221 ? 7.887 -7.053 -7.374 1.00 86.06 221 ARG A N 1
ATOM 1746 C CA . ARG A 1 221 ? 7.643 -8.105 -8.354 1.00 86.06 221 ARG A CA 1
ATOM 1747 C C . ARG A 1 221 ? 8.699 -8.067 -9.452 1.00 86.06 221 ARG A C 1
ATOM 1749 O O . ARG A 1 221 ? 9.417 -7.089 -9.609 1.00 86.06 221 ARG A O 1
ATOM 1756 N N . GLU A 1 222 ? 8.828 -9.153 -10.190 1.00 89.50 222 GLU A N 1
ATOM 1757 C CA . GLU A 1 222 ? 9.657 -9.226 -11.390 1.00 89.50 222 GLU A CA 1
ATOM 1758 C C . GLU A 1 222 ? 8.868 -9.908 -12.503 1.00 89.50 222 GLU A C 1
ATOM 1760 O O . GLU A 1 222 ? 8.249 -10.950 -12.273 1.00 89.50 222 GLU A O 1
ATOM 1765 N N . ALA A 1 223 ? 8.908 -9.336 -13.706 1.00 91.00 223 ALA A N 1
ATOM 1766 C CA . ALA A 1 223 ? 8.321 -9.932 -14.897 1.00 91.00 223 ALA A CA 1
ATOM 1767 C C . ALA A 1 223 ? 9.083 -11.207 -15.293 1.00 91.00 223 ALA A C 1
ATOM 1769 O O . ALA A 1 223 ? 10.251 -11.160 -15.687 1.00 91.00 223 ALA A O 1
ATOM 1770 N N . VAL A 1 224 ? 8.420 -12.363 -15.233 1.00 92.19 224 VAL A N 1
ATOM 1771 C CA . VAL A 1 224 ? 9.027 -13.659 -15.595 1.00 92.19 224 VAL A CA 1
ATOM 1772 C C . VAL A 1 224 ? 8.917 -13.969 -17.087 1.00 92.19 224 VAL A C 1
ATOM 1774 O O . VAL A 1 224 ? 9.631 -14.834 -17.595 1.00 92.19 224 VAL A O 1
ATOM 1777 N N . THR A 1 225 ? 8.065 -13.244 -17.810 1.00 91.81 225 THR A N 1
ATOM 1778 C CA . THR A 1 225 ? 7.869 -13.338 -19.263 1.00 91.81 225 THR A CA 1
ATOM 1779 C C . THR A 1 225 ? 7.653 -11.951 -19.858 1.00 91.81 225 THR A C 1
ATOM 1781 O O . THR A 1 225 ? 7.263 -11.040 -19.137 1.00 91.81 225 THR A O 1
ATOM 1784 N N . ASP A 1 226 ? 7.840 -11.798 -21.170 1.00 91.69 226 ASP A N 1
ATOM 1785 C CA . ASP A 1 226 ? 7.378 -10.595 -21.869 1.00 91.69 226 ASP A CA 1
ATOM 1786 C C . ASP A 1 226 ? 5.842 -10.612 -21.937 1.00 91.69 226 ASP A C 1
ATOM 1788 O O . ASP A 1 226 ? 5.254 -11.636 -22.298 1.00 91.69 226 ASP A O 1
ATOM 1792 N N . PHE A 1 227 ? 5.180 -9.506 -21.602 1.00 92.56 227 PHE A N 1
ATOM 1793 C CA . PHE A 1 227 ? 3.722 -9.387 -21.716 1.00 92.56 227 PHE A CA 1
ATOM 1794 C C . PHE A 1 227 ? 3.282 -7.966 -22.076 1.00 92.56 227 PHE A C 1
ATOM 1796 O O . PHE A 1 227 ? 4.066 -7.024 -22.026 1.00 92.56 227 PHE A O 1
ATOM 1803 N N . MET A 1 228 ? 2.012 -7.820 -22.457 1.00 91.94 228 MET A N 1
ATOM 1804 C CA . MET A 1 228 ? 1.396 -6.527 -22.756 1.00 91.94 228 MET A CA 1
ATOM 1805 C C . MET A 1 228 ? 0.438 -6.121 -21.636 1.00 91.94 228 MET A C 1
ATOM 1807 O O . MET A 1 228 ? -0.321 -6.955 -21.140 1.00 91.94 228 MET A O 1
ATOM 1811 N N . TYR A 1 229 ? 0.430 -4.840 -21.281 1.00 90.88 229 TYR A N 1
ATOM 1812 C CA . TYR A 1 229 ? -0.548 -4.243 -20.376 1.00 90.88 229 TYR A CA 1
ATOM 1813 C C . TYR A 1 229 ? -0.941 -2.854 -20.887 1.00 90.88 229 TYR A C 1
ATOM 1815 O O . TYR A 1 229 ? -0.080 -1.986 -21.006 1.00 90.88 229 TYR A O 1
ATOM 1823 N N . ASN A 1 230 ? -2.226 -2.653 -21.204 1.00 89.81 230 ASN A N 1
ATOM 1824 C CA . ASN A 1 230 ? -2.759 -1.405 -21.777 1.00 89.81 230 ASN A CA 1
ATOM 1825 C C . ASN A 1 230 ? -1.892 -0.854 -22.925 1.00 89.81 230 ASN A C 1
ATOM 1827 O O . ASN A 1 230 ? -1.422 0.277 -22.868 1.00 89.81 230 ASN A O 1
ATOM 1831 N N . ASP A 1 231 ? -1.631 -1.696 -23.929 1.00 88.75 231 ASP A N 1
ATOM 1832 C CA . ASP A 1 231 ? -0.817 -1.389 -25.118 1.00 88.75 231 ASP A CA 1
ATOM 1833 C C . ASP A 1 231 ? 0.673 -1.102 -24.862 1.00 88.75 231 ASP A C 1
ATOM 1835 O O . ASP A 1 231 ? 1.426 -0.834 -25.804 1.00 88.75 231 ASP A O 1
ATOM 1839 N N . PHE A 1 232 ? 1.138 -1.255 -23.619 1.00 90.94 232 PHE A N 1
ATOM 1840 C CA . PHE A 1 232 ? 2.552 -1.184 -23.272 1.00 90.94 232 PHE A CA 1
ATOM 1841 C C . PHE A 1 232 ? 3.185 -2.566 -23.152 1.00 90.94 232 PHE A C 1
ATOM 1843 O O . PHE A 1 232 ? 2.635 -3.469 -22.523 1.00 90.94 232 PHE A O 1
ATOM 1850 N N . SER A 1 233 ? 4.374 -2.715 -23.729 1.00 91.25 233 SER A N 1
ATOM 1851 C CA . SER A 1 233 ? 5.183 -3.926 -23.619 1.00 91.25 233 SER A CA 1
ATOM 1852 C C . SER A 1 233 ? 6.002 -3.898 -22.337 1.00 91.25 233 SER A C 1
ATOM 1854 O O . SER A 1 233 ? 6.793 -2.977 -22.128 1.00 91.25 233 SER A O 1
ATOM 1856 N N . ILE A 1 234 ? 5.862 -4.940 -21.522 1.00 91.25 234 ILE A N 1
ATOM 1857 C CA . ILE A 1 234 ? 6.626 -5.170 -20.297 1.00 91.25 234 ILE A CA 1
ATOM 1858 C C . ILE A 1 234 ? 7.618 -6.309 -20.560 1.00 91.25 234 ILE A C 1
ATOM 1860 O O . ILE A 1 234 ? 7.192 -7.457 -20.707 1.00 91.25 234 ILE A O 1
ATOM 1864 N N . PRO A 1 235 ? 8.924 -6.014 -20.691 1.00 89.06 235 PRO A N 1
ATOM 1865 C CA . PRO A 1 235 ? 9.939 -7.032 -20.925 1.00 89.06 235 PRO A CA 1
ATOM 1866 C C . PRO A 1 235 ? 10.180 -7.915 -19.698 1.00 89.06 235 PRO A C 1
ATOM 1868 O O . PRO A 1 235 ? 10.141 -7.451 -18.557 1.00 89.06 235 PRO A O 1
ATOM 1871 N N . ARG A 1 236 ? 10.546 -9.173 -19.934 1.00 88.56 236 ARG A N 1
ATOM 1872 C CA . ARG A 1 236 ? 11.071 -10.087 -18.919 1.00 88.56 236 ARG A CA 1
ATOM 1873 C C . ARG A 1 236 ? 12.258 -9.452 -18.189 1.00 88.56 236 ARG A C 1
ATOM 1875 O O . ARG A 1 236 ? 13.144 -8.863 -18.807 1.00 88.56 236 ARG A O 1
ATOM 1882 N N . GLY A 1 237 ? 12.313 -9.646 -16.874 1.00 84.94 237 GLY A N 1
ATOM 1883 C CA . GLY A 1 237 ? 13.374 -9.136 -16.006 1.00 84.94 237 GLY A CA 1
ATOM 1884 C C . GLY A 1 237 ? 13.204 -7.666 -15.625 1.00 84.94 237 GLY A C 1
ATOM 1885 O O . GLY A 1 237 ? 14.012 -7.146 -14.851 1.00 84.94 237 GLY A O 1
ATOM 1886 N N . CYS A 1 238 ? 12.160 -6.984 -16.120 1.00 85.12 238 CYS A N 1
ATOM 1887 C CA . CYS A 1 238 ? 11.729 -5.735 -15.508 1.00 85.12 238 CYS A CA 1
ATOM 1888 C C . CYS A 1 238 ? 11.356 -6.007 -14.053 1.00 85.12 238 CYS A C 1
ATOM 1890 O O . CYS A 1 238 ? 10.576 -6.910 -13.742 1.00 85.12 238 CYS A O 1
ATOM 1892 N N . LYS A 1 239 ? 11.977 -5.234 -13.165 1.00 81.38 239 LYS A N 1
ATOM 1893 C CA . LYS A 1 239 ? 11.632 -5.238 -11.753 1.00 81.38 239 LYS A CA 1
ATOM 1894 C C . LYS A 1 239 ? 10.469 -4.291 -11.598 1.00 81.38 239 LYS A C 1
ATOM 1896 O O . LYS A 1 239 ? 10.565 -3.115 -11.922 1.00 81.38 239 LYS A O 1
ATOM 1901 N N . ASP A 1 240 ? 9.376 -4.818 -11.114 1.00 66.12 240 ASP A N 1
ATOM 1902 C CA . ASP A 1 240 ? 8.173 -4.065 -10.867 1.00 66.12 240 ASP A CA 1
ATOM 1903 C C . ASP A 1 240 ? 8.176 -3.697 -9.391 1.00 66.12 240 ASP A C 1
ATOM 1905 O O . ASP A 1 240 ? 8.408 -4.522 -8.501 1.00 66.12 240 ASP A O 1
ATOM 1909 N N . ILE A 1 241 ? 7.963 -2.422 -9.116 1.00 62.16 241 ILE A N 1
ATOM 1910 C CA . ILE A 1 241 ? 7.788 -1.951 -7.753 1.00 62.16 241 ILE A CA 1
ATOM 1911 C C . ILE A 1 241 ? 6.483 -1.189 -7.759 1.00 62.16 241 ILE A C 1
ATOM 1913 O O . ILE A 1 241 ? 6.307 -0.278 -8.560 1.00 62.16 241 ILE A O 1
ATOM 1917 N N . ILE A 1 242 ? 5.624 -1.562 -6.815 1.00 61.25 242 ILE A N 1
ATOM 1918 C CA . ILE A 1 242 ? 4.435 -0.824 -6.399 1.00 61.25 242 ILE A CA 1
ATOM 1919 C C . ILE A 1 242 ? 3.252 -1.009 -7.352 1.00 61.25 242 ILE A C 1
ATOM 1921 O O . ILE A 1 242 ? 3.142 -0.401 -8.413 1.00 61.25 242 ILE A O 1
ATOM 1925 N N . GLY A 1 243 ? 2.319 -1.838 -6.886 1.00 56.78 243 GLY A N 1
ATOM 1926 C CA . GLY A 1 243 ? 0.915 -1.515 -7.035 1.00 56.78 243 GLY A CA 1
ATOM 1927 C C . GLY A 1 243 ? 0.602 -0.361 -6.092 1.00 56.78 243 GLY A C 1
ATOM 1928 O O . GLY A 1 243 ? 0.816 -0.498 -4.887 1.00 56.78 243 GLY A O 1
ATOM 1929 N N . ASP A 1 244 ? 0.203 0.786 -6.635 1.00 60.22 244 ASP A N 1
ATOM 1930 C CA . ASP A 1 244 ? -0.103 1.986 -5.856 1.00 60.22 244 ASP A CA 1
ATOM 1931 C C . ASP A 1 244 ? -1.259 1.697 -4.889 1.00 60.22 244 ASP A C 1
ATOM 1933 O O . ASP A 1 244 ? -2.426 1.732 -5.274 1.00 60.22 244 ASP A O 1
ATOM 1937 N N . PHE A 1 245 ? -0.956 1.349 -3.636 1.00 57.97 245 PHE A N 1
ATOM 1938 C CA . PHE A 1 245 ? -2.008 1.161 -2.641 1.00 57.97 245 PHE A CA 1
ATOM 1939 C C . PHE A 1 245 ? -2.646 2.505 -2.273 1.00 57.97 245 PHE A C 1
ATOM 1941 O O . PHE A 1 245 ? -3.842 2.535 -2.015 1.00 57.97 245 PHE A O 1
ATOM 1948 N N . PHE A 1 246 ? -1.914 3.624 -2.317 1.00 57.34 246 PHE A N 1
ATOM 1949 C CA . PHE A 1 246 ? -2.485 4.934 -1.995 1.00 57.34 246 PHE A CA 1
ATOM 1950 C C . PHE A 1 246 ? -3.574 5.354 -2.988 1.00 57.34 246 PHE A C 1
ATOM 1952 O O . PHE A 1 246 ? -4.619 5.840 -2.559 1.00 57.34 246 PHE A O 1
ATOM 1959 N N . GLY A 1 247 ? -3.351 5.145 -4.287 1.00 55.12 247 GLY A N 1
ATOM 1960 C CA . GLY A 1 247 ? -4.330 5.428 -5.340 1.00 55.12 247 GLY A CA 1
ATOM 1961 C C . GLY A 1 247 ? -5.592 4.581 -5.206 1.00 55.12 247 GLY A C 1
ATOM 1962 O O . GLY A 1 247 ? -6.688 5.123 -5.134 1.00 55.12 247 GLY A O 1
ATOM 1963 N N . VAL A 1 248 ? -5.447 3.260 -5.026 1.00 56.38 248 VAL A N 1
ATOM 1964 C CA . VAL A 1 248 ? -6.599 2.336 -4.931 1.00 56.38 248 VAL A CA 1
ATOM 1965 C C . VAL A 1 248 ? -7.584 2.708 -3.831 1.00 56.38 248 VAL A C 1
ATOM 1967 O O . VAL A 1 248 ? -8.792 2.558 -4.003 1.00 56.38 248 VAL A O 1
ATOM 1970 N N . TRP A 1 249 ? -7.075 3.165 -2.692 1.00 55.16 249 TRP A N 1
ATOM 1971 C CA . TRP A 1 249 ? -7.903 3.471 -1.531 1.00 55.16 249 TRP A CA 1
ATOM 1972 C C . TRP A 1 249 ? -8.454 4.908 -1.537 1.00 55.16 249 TRP A C 1
ATOM 1974 O O . TRP A 1 249 ? -9.392 5.190 -0.787 1.00 55.16 249 TRP A O 1
ATOM 1984 N N . LYS A 1 250 ? -7.912 5.801 -2.382 1.00 56.72 250 LYS A N 1
ATOM 1985 C CA . LYS A 1 250 ? -8.385 7.185 -2.583 1.00 56.72 250 LYS A CA 1
ATOM 1986 C C . LYS A 1 250 ? -9.299 7.359 -3.807 1.00 56.72 250 LYS A C 1
ATOM 1988 O O . LYS A 1 250 ? -9.948 8.394 -3.897 1.00 56.72 250 LYS A O 1
ATOM 1993 N N . ASP A 1 251 ? -9.386 6.369 -4.698 1.00 52.91 251 ASP A N 1
ATOM 1994 C CA . ASP A 1 251 ? -10.213 6.400 -5.920 1.00 52.91 251 ASP A CA 1
ATOM 1995 C C . ASP A 1 251 ? -11.748 6.328 -5.676 1.00 52.91 251 ASP A C 1
ATOM 1997 O O . ASP A 1 251 ? -12.505 6.241 -6.643 1.00 52.91 251 ASP A O 1
ATOM 2001 N N . ASN A 1 252 ? -12.229 6.382 -4.421 1.00 41.94 252 ASN A N 1
ATOM 2002 C CA . ASN A 1 252 ? -13.658 6.415 -4.052 1.00 41.94 252 ASN A CA 1
ATOM 2003 C C . ASN A 1 252 ? -13.970 7.497 -3.012 1.00 41.94 252 ASN A C 1
ATOM 2005 O O . ASN A 1 252 ? -13.266 7.531 -1.973 1.00 41.94 252 ASN A O 1
#

InterPro domains:
  IPR001128 Cytochrome P450 [PF00067] (132-239)
  IPR036396 Cytochrome P450 superfamily [G3DSA:1.10.630.10] (39-242)
  IPR036396 Cytochrome P450 superfamily [SSF48264] (35-126)
  IPR036396 Cytochrome P450 superfamily [SSF48264] (133-238)

Nearest PDB structures (foldseek):
  8x3e-assembly1_A  TM=8.215E-01  e=1.952E-08  Taxus cuspidata
  4k9w-assembly2_B  TM=8.234E-01  e=1.365E-04  Homo sapiens
  8exb-assembly1_A-2  TM=8.249E-01  e=1.964E-04  Homo sapiens
  8gk3-assembly9_I  TM=6.865E-01  e=1.285E-04  Homo sapiens
  7kvh-assembly1_A  TM=5.592E-01  e=8.403E-05  Homo sapiens

Mean predicted aligned error: 11.53 Å

Radius of gyration: 26.23 Å; Cα contacts (8 Å, |Δi|>4): 278; chains: 1; bounding box: 80×55×70 Å

Secondary structure (DSSP, 8-state):
----HHHHHHHHHHHHHHHHHHHHHHHHHHHH------S--PPPB---BTTTBTHHHHHHHHHTT-TTHHHHHHHHHT-SSEEEEEBSSSEEEEE-HHHHHHHHHHTBTTTEEE---HHHHHHS--STTTS-HHHHHHHHHHHHHHHHHHHHHHHHHHHHHHHHHH-HHHHHHHHHHHHHHHHHSPTTPPP-HHHHHH-HHHHHHHHHHHHHS-S----EEEESS-EEETTEEE-TTPEEEEE-HHHHHH--

Organism: Camellia sinensis (NCBI:txid4442)

Solvent-accessible surface area (backbone atoms only — not comparable to full-atom values): 13976 Å² total; per-residue (Å²): 136,86,78,59,69,69,57,57,56,50,53,52,51,53,50,53,52,51,52,50,50,53,54,49,50,53,49,50,51,55,70,70,58,71,79,90,64,75,98,62,45,60,56,42,67,53,56,61,47,87,73,46,22,43,34,69,58,48,50,49,28,40,76,71,76,38,52,56,50,57,54,51,55,45,32,74,74,55,29,74,48,40,30,30,34,14,67,71,59,60,60,24,42,32,30,31,33,59,68,33,36,50,52,51,66,75,27,56,81,67,43,28,32,86,44,75,57,73,68,53,60,67,72,46,78,70,49,73,86,85,51,57,77,67,56,21,56,50,49,50,50,52,51,50,50,50,54,58,54,48,60,38,52,53,47,44,54,52,48,45,53,50,52,36,72,76,33,60,73,58,36,51,51,43,50,51,54,54,54,54,54,60,67,75,51,64,94,86,66,76,90,51,74,70,55,60,68,67,44,55,67,52,49,51,50,53,51,51,40,45,41,78,54,51,71,58,70,52,55,47,30,28,25,74,35,70,46,76,57,94,80,21,43,43,55,52,72,36,37,30,47,26,37,35,45,61,48,46,48,61,77,112

pLDDT: mean 83.04, std 12.91, range [41.94, 98.38]